Protein AF-A0A162BI68-F1 (afdb_monomer)

Structure (mmCIF, N/CA/C/O backbone):
data_AF-A0A162BI68-F1
#
_entry.id   AF-A0A162BI68-F1
#
loop_
_atom_site.group_PDB
_atom_site.id
_atom_site.type_symbol
_atom_site.label_atom_id
_atom_site.label_alt_id
_atom_site.label_comp_id
_atom_site.label_asym_id
_atom_site.label_entity_id
_atom_site.label_seq_id
_atom_site.pdbx_PDB_ins_code
_atom_site.Cartn_x
_atom_site.Cartn_y
_atom_site.Cartn_z
_atom_site.occupancy
_atom_site.B_iso_or_equiv
_atom_site.auth_seq_id
_atom_site.auth_comp_id
_atom_site.auth_asym_id
_atom_site.auth_atom_id
_atom_site.pdbx_PDB_model_num
ATOM 1 N N . MET A 1 1 ? 13.897 -7.746 6.947 1.00 71.25 1 MET A N 1
ATOM 2 C CA . MET A 1 1 ? 13.156 -7.925 8.209 1.00 71.25 1 MET A CA 1
ATOM 3 C C . MET A 1 1 ? 11.679 -8.164 7.933 1.00 71.25 1 MET A C 1
ATOM 5 O O . MET A 1 1 ? 11.292 -9.317 8.011 1.00 71.25 1 MET A O 1
ATOM 9 N N . LEU A 1 2 ? 10.911 -7.174 7.457 1.00 81.31 2 LEU A N 1
ATOM 10 C CA . LEU A 1 2 ? 9.476 -7.332 7.132 1.00 81.31 2 LEU A CA 1
ATOM 11 C C . LEU A 1 2 ? 9.159 -8.525 6.211 1.00 81.31 2 LEU A C 1
ATOM 13 O O . LEU A 1 2 ? 8.289 -9.327 6.522 1.00 81.31 2 LEU A O 1
ATOM 17 N N . TYR A 1 3 ? 9.938 -8.707 5.138 1.00 85.25 3 TYR A N 1
ATOM 18 C CA . TYR A 1 3 ? 9.836 -9.879 4.255 1.00 85.25 3 TYR A CA 1
ATOM 19 C C . TYR A 1 3 ? 9.891 -11.214 5.015 1.00 85.25 3 TYR A C 1
ATOM 21 O O . TYR A 1 3 ? 9.133 -12.134 4.732 1.00 85.25 3 TYR A O 1
ATOM 29 N N . SER A 1 4 ? 10.805 -11.330 5.979 1.00 84.88 4 SER A N 1
ATOM 30 C CA . SER A 1 4 ? 10.999 -12.555 6.757 1.00 84.88 4 SER A CA 1
ATOM 31 C C . SER A 1 4 ? 9.888 -12.752 7.784 1.00 84.88 4 SER A C 1
ATOM 33 O O . SER A 1 4 ? 9.496 -13.886 8.017 1.00 84.88 4 SER A O 1
ATOM 35 N N . ILE A 1 5 ? 9.383 -11.660 8.367 1.00 85.12 5 ILE A N 1
ATOM 36 C CA . ILE A 1 5 ? 8.273 -11.680 9.327 1.00 85.12 5 ILE A CA 1
ATOM 37 C C . ILE A 1 5 ? 7.001 -12.172 8.636 1.00 85.12 5 ILE A C 1
ATOM 39 O O . ILE A 1 5 ? 6.399 -13.137 9.091 1.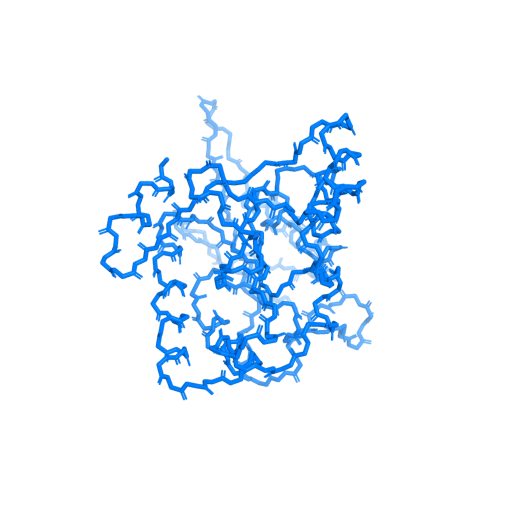00 85.12 5 ILE A O 1
ATOM 43 N N . LEU A 1 6 ? 6.640 -11.580 7.495 1.00 86.44 6 LEU A N 1
ATOM 44 C CA . LEU A 1 6 ? 5.430 -11.955 6.761 1.00 86.44 6 LEU A CA 1
ATOM 45 C C . LEU A 1 6 ? 5.491 -13.387 6.226 1.00 86.44 6 LEU A C 1
ATOM 47 O O . LEU A 1 6 ? 4.536 -14.138 6.371 1.00 86.44 6 LEU A O 1
ATOM 51 N N . ASN A 1 7 ? 6.636 -13.808 5.684 1.00 89.44 7 ASN A N 1
ATOM 52 C CA . ASN A 1 7 ? 6.808 -15.187 5.215 1.00 89.44 7 ASN A CA 1
ATOM 53 C C . ASN A 1 7 ? 6.888 -16.226 6.351 1.00 89.44 7 ASN A C 1
ATOM 55 O O . ASN A 1 7 ? 6.865 -17.424 6.074 1.00 89.44 7 ASN A O 1
ATOM 59 N N . ALA A 1 8 ? 6.998 -15.803 7.615 1.00 88.38 8 ALA A N 1
ATOM 60 C CA . ALA A 1 8 ? 6.894 -16.699 8.766 1.00 88.38 8 ALA A CA 1
ATOM 61 C C . ALA A 1 8 ? 5.436 -16.931 9.206 1.00 88.38 8 ALA A C 1
ATOM 63 O O . ALA A 1 8 ? 5.181 -17.867 9.966 1.00 88.38 8 ALA A O 1
ATOM 64 N N . VAL A 1 9 ? 4.483 -16.117 8.734 1.00 86.12 9 VAL A N 1
ATOM 65 C CA . VAL A 1 9 ? 3.057 -16.267 9.047 1.00 86.12 9 VAL A CA 1
ATOM 66 C C . VAL A 1 9 ? 2.428 -17.307 8.107 1.00 86.12 9 VAL A C 1
ATOM 68 O O . VAL A 1 9 ? 2.461 -17.133 6.886 1.00 86.12 9 VAL A O 1
ATOM 71 N N . PRO A 1 10 ? 1.831 -18.397 8.627 1.00 86.19 10 PRO A N 1
ATOM 72 C CA . PRO A 1 10 ? 1.187 -19.405 7.790 1.00 86.19 10 PRO A CA 1
ATOM 73 C C . PRO A 1 10 ? 0.089 -18.810 6.900 1.00 86.19 10 PRO A C 1
ATOM 75 O O . PRO A 1 10 ? -0.783 -18.088 7.375 1.00 86.19 10 PRO A O 1
ATOM 78 N N . GLY A 1 11 ? 0.116 -19.144 5.609 1.00 84.88 11 GLY A N 1
ATOM 79 C CA . GLY A 1 11 ? -0.867 -18.663 4.631 1.00 84.88 11 GLY A CA 1
ATOM 80 C C . GLY A 1 11 ? -0.555 -17.293 4.022 1.00 84.88 11 GLY A C 1
ATOM 81 O O . GLY A 1 11 ? -1.283 -16.868 3.130 1.00 84.88 11 GLY A O 1
ATOM 82 N N . GLN A 1 12 ? 0.530 -16.631 4.438 1.00 88.31 12 GLN A N 1
ATOM 83 C CA . GLN A 1 12 ? 0.987 -15.376 3.845 1.00 88.31 12 GLN A CA 1
ATOM 84 C C . GLN A 1 12 ? 2.216 -15.599 2.954 1.00 88.31 12 GLN A C 1
ATOM 86 O O . GLN A 1 12 ? 3.064 -16.451 3.221 1.00 88.31 12 GLN A O 1
ATOM 91 N N . LEU A 1 13 ? 2.300 -14.819 1.876 1.00 91.31 13 LEU A N 1
ATOM 92 C CA . LEU A 1 13 ? 3.449 -14.759 0.978 1.00 91.31 13 LEU A CA 1
ATOM 93 C C . LEU A 1 13 ? 3.842 -13.294 0.817 1.00 91.31 13 LEU A C 1
ATOM 95 O O . LEU A 1 13 ? 3.045 -12.483 0.350 1.00 91.31 13 LEU A O 1
ATOM 99 N N . CYS A 1 14 ? 5.085 -12.974 1.147 1.00 93.69 14 CYS A N 1
ATOM 100 C CA . CYS A 1 14 ? 5.685 -11.686 0.849 1.00 93.69 14 CYS A CA 1
ATOM 101 C C . CYS A 1 14 ? 6.759 -11.875 -0.219 1.00 93.69 14 CYS A C 1
ATOM 103 O O . CYS A 1 14 ? 7.655 -12.703 -0.065 1.00 93.69 14 CYS A O 1
ATOM 105 N N . ASP A 1 15 ? 6.661 -11.093 -1.288 1.00 95.12 15 ASP A N 1
ATOM 106 C CA . ASP A 1 15 ? 7.618 -11.049 -2.390 1.00 95.12 15 ASP A CA 1
ATOM 107 C C . ASP A 1 15 ? 8.082 -9.597 -2.593 1.00 95.12 15 ASP A C 1
ATOM 109 O O . ASP A 1 15 ? 7.478 -8.663 -2.054 1.00 95.12 15 ASP A O 1
ATOM 113 N N . ARG A 1 16 ? 9.175 -9.385 -3.327 1.00 95.56 16 ARG A N 1
ATOM 114 C CA . ARG A 1 16 ? 9.760 -8.056 -3.532 1.00 95.56 16 ARG A CA 1
ATOM 115 C C . ARG A 1 16 ? 9.620 -7.617 -4.976 1.00 95.56 16 ARG A C 1
ATOM 117 O O . ARG A 1 16 ? 9.793 -8.397 -5.904 1.00 95.56 16 ARG A O 1
ATOM 124 N N . ALA A 1 17 ? 9.386 -6.329 -5.167 1.00 96.00 17 ALA A N 1
ATOM 125 C CA . ALA A 1 17 ? 9.401 -5.687 -6.470 1.00 96.00 17 ALA A CA 1
ATOM 126 C C . ALA A 1 17 ? 10.162 -4.367 -6.376 1.00 96.00 17 ALA A C 1
ATOM 128 O O . ALA A 1 17 ? 10.205 -3.734 -5.320 1.00 96.00 17 ALA A O 1
ATOM 129 N N . TYR A 1 18 ? 10.771 -3.959 -7.483 1.00 95.69 18 TYR A N 1
ATOM 130 C CA . TYR A 1 18 ? 11.555 -2.734 -7.568 1.00 95.69 18 TYR A CA 1
ATOM 131 C C . TYR A 1 18 ? 11.176 -1.991 -8.835 1.00 95.69 18 TYR A C 1
ATOM 133 O O . TYR A 1 18 ? 10.877 -2.621 -9.850 1.00 95.69 18 TYR A O 1
ATOM 141 N N . LEU A 1 19 ? 11.237 -0.662 -8.785 1.00 95.75 19 LEU A N 1
ATOM 142 C CA . LEU A 1 19 ? 11.163 0.144 -9.990 1.00 95.75 19 LEU A CA 1
ATOM 143 C C . LEU A 1 19 ? 12.384 -0.182 -10.871 1.00 95.75 19 LEU A C 1
ATOM 145 O O . LEU A 1 19 ? 13.517 0.039 -10.427 1.00 95.75 19 LEU A O 1
ATOM 149 N N . PRO A 1 20 ? 12.193 -0.728 -12.085 1.00 95.88 20 PRO A N 1
ATOM 150 C CA . PRO A 1 20 ? 13.304 -0.993 -12.982 1.00 95.88 20 PRO A CA 1
ATOM 151 C C . PRO A 1 20 ? 13.893 0.310 -13.537 1.00 95.88 20 PRO A C 1
ATOM 153 O O . PRO A 1 20 ? 13.237 1.350 -13.578 1.00 95.88 20 PRO A O 1
ATOM 156 N N . ALA A 1 21 ? 15.135 0.245 -14.017 1.00 96.06 21 ALA A N 1
ATOM 157 C CA . ALA A 1 21 ? 15.705 1.327 -14.813 1.00 96.06 21 ALA A CA 1
ATOM 158 C C . ALA A 1 21 ? 14.958 1.485 -16.155 1.00 96.06 21 ALA A C 1
ATOM 160 O O . ALA A 1 21 ? 14.212 0.600 -16.581 1.00 96.06 21 ALA A O 1
ATOM 161 N N . GLN A 1 22 ? 15.153 2.630 -16.818 1.00 95.00 22 GLN A N 1
ATOM 162 C CA . GLN A 1 22 ? 14.394 3.021 -18.016 1.00 95.00 22 GLN A CA 1
ATOM 163 C C . GLN A 1 22 ? 14.479 2.005 -19.163 1.00 95.00 22 GLN A C 1
ATOM 165 O O . GLN A 1 22 ? 13.510 1.822 -19.893 1.00 95.00 22 GLN A O 1
ATOM 170 N N . ASP A 1 23 ? 15.615 1.330 -19.317 1.00 97.06 23 ASP A N 1
ATOM 171 C CA . ASP A 1 23 ? 15.830 0.309 -20.341 1.00 97.06 23 ASP A CA 1
ATOM 172 C C . ASP A 1 23 ? 14.904 -0.899 -20.151 1.00 97.06 23 ASP A C 1
ATOM 174 O O . ASP A 1 23 ? 14.250 -1.349 -21.096 1.00 97.06 23 ASP A O 1
ATOM 178 N N . LEU A 1 24 ? 14.797 -1.397 -18.919 1.00 95.81 24 LEU A N 1
ATOM 179 C CA . LEU A 1 24 ? 13.905 -2.499 -18.586 1.00 95.81 24 LEU A CA 1
ATOM 180 C C . LEU A 1 24 ? 12.443 -2.038 -18.538 1.00 95.81 24 LEU A C 1
ATOM 182 O O . LEU A 1 24 ? 11.585 -2.751 -19.049 1.00 95.81 24 LEU A O 1
ATOM 186 N N . ALA A 1 25 ? 12.150 -0.842 -18.021 1.00 96.88 25 ALA A N 1
ATOM 187 C CA . ALA A 1 25 ? 10.801 -0.268 -18.060 1.00 96.88 25 ALA A CA 1
ATOM 188 C C . ALA A 1 25 ? 10.265 -0.170 -19.501 1.00 96.88 25 ALA A C 1
ATOM 190 O O . ALA A 1 25 ? 9.135 -0.574 -19.776 1.00 96.88 25 ALA A O 1
ATOM 191 N N . GLN A 1 26 ? 11.091 0.298 -20.444 1.00 97.12 26 GLN A N 1
ATOM 192 C CA . GLN A 1 26 ? 10.720 0.359 -21.857 1.00 97.12 26 GLN A CA 1
ATOM 193 C C . GLN A 1 26 ? 10.505 -1.039 -22.442 1.00 97.12 26 GLN A C 1
ATOM 195 O O . GLN A 1 26 ? 9.506 -1.283 -23.113 1.00 97.12 26 GLN A O 1
ATOM 200 N N . ARG A 1 27 ? 11.397 -1.988 -22.131 1.00 97.19 27 ARG A N 1
ATOM 201 C CA . ARG A 1 27 ? 11.271 -3.375 -22.596 1.00 97.19 27 ARG A CA 1
ATOM 202 C C . ARG A 1 27 ? 9.973 -4.034 -22.123 1.00 97.19 27 ARG A C 1
ATOM 204 O O . ARG A 1 27 ? 9.354 -4.764 -22.892 1.00 97.19 27 ARG A O 1
ATOM 211 N N . LEU A 1 28 ? 9.569 -3.793 -20.876 1.00 96.88 28 LEU A N 1
ATOM 212 C CA . LEU A 1 28 ? 8.312 -4.299 -20.320 1.00 96.88 28 LEU A CA 1
ATOM 213 C C . LEU A 1 28 ? 7.109 -3.766 -21.104 1.00 96.88 28 LEU A C 1
ATOM 215 O O . LEU A 1 28 ? 6.250 -4.548 -21.511 1.00 96.88 28 LEU A O 1
ATOM 219 N N . ARG A 1 29 ? 7.101 -2.462 -21.409 1.00 96.44 29 ARG A N 1
ATOM 220 C CA . ARG A 1 29 ? 6.055 -1.824 -22.223 1.00 96.44 29 ARG A CA 1
ATOM 221 C C . ARG A 1 29 ? 6.001 -2.383 -23.644 1.00 96.44 29 ARG A C 1
ATOM 223 O O . ARG A 1 29 ? 4.925 -2.752 -24.111 1.00 96.44 29 ARG A O 1
ATOM 230 N N . ASP A 1 30 ? 7.149 -2.513 -24.308 1.00 97.56 30 ASP A N 1
ATOM 231 C CA . ASP A 1 30 ? 7.239 -3.045 -25.677 1.00 97.56 30 ASP A CA 1
ATOM 232 C C . ASP A 1 30 ? 6.695 -4.479 -25.771 1.00 97.56 30 ASP A C 1
ATOM 234 O O . ASP A 1 30 ? 6.055 -4.856 -26.754 1.00 97.56 30 ASP A O 1
ATOM 238 N N . LEU A 1 31 ? 6.934 -5.279 -24.728 1.00 96.81 31 LEU A N 1
ATOM 239 C CA . LEU A 1 31 ? 6.475 -6.662 -24.626 1.00 96.81 31 LEU A CA 1
ATOM 240 C C . LEU A 1 31 ? 5.055 -6.799 -24.060 1.00 96.81 31 LEU A C 1
ATOM 242 O O . LEU A 1 31 ? 4.547 -7.919 -24.017 1.00 96.81 31 LEU A O 1
ATOM 246 N N . ARG A 1 32 ? 4.417 -5.696 -23.636 1.00 95.44 32 ARG A N 1
ATOM 247 C CA . ARG A 1 32 ? 3.147 -5.695 -22.882 1.00 95.44 32 ARG A CA 1
ATOM 248 C C . ARG A 1 32 ? 3.189 -6.664 -21.702 1.00 95.44 32 ARG A C 1
ATOM 250 O O . ARG A 1 32 ? 2.281 -7.466 -21.493 1.00 95.44 32 ARG A O 1
ATOM 257 N N . GLN A 1 33 ? 4.306 -6.636 -20.987 1.00 96.25 33 GLN A N 1
ATOM 258 C CA . GLN A 1 33 ? 4.529 -7.458 -19.815 1.00 96.25 33 GLN A CA 1
ATOM 259 C C . GLN A 1 33 ? 4.413 -6.575 -18.571 1.00 96.25 33 GLN A C 1
ATOM 261 O O . GLN A 1 33 ? 5.265 -5.703 -18.388 1.00 96.25 33 GLN A O 1
ATOM 266 N N . PRO A 1 34 ? 3.419 -6.816 -17.697 1.00 96.69 34 PRO A N 1
ATOM 267 C CA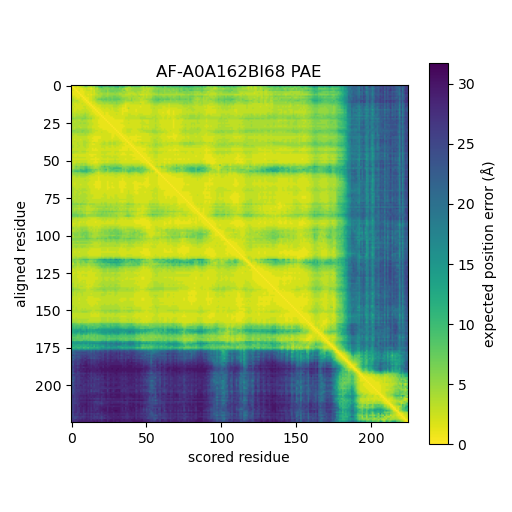 . PRO A 1 34 ? 3.304 -6.085 -16.447 1.00 96.69 34 PRO A CA 1
ATOM 268 C C . PRO A 1 34 ? 4.531 -6.284 -15.559 1.00 96.69 34 PRO A C 1
ATOM 270 O O . PRO A 1 34 ? 5.184 -7.337 -15.591 1.00 96.69 34 PRO A O 1
ATOM 273 N N . LEU A 1 35 ? 4.810 -5.289 -14.719 1.00 97.69 35 LEU A N 1
ATOM 274 C CA . LEU A 1 35 ? 5.809 -5.405 -13.664 1.00 97.69 35 LEU A CA 1
ATOM 275 C C . LEU A 1 35 ? 5.515 -6.637 -12.794 1.00 97.69 35 LEU A C 1
ATOM 277 O O . LEU A 1 35 ? 4.360 -6.974 -12.514 1.00 97.69 35 LEU A O 1
ATOM 281 N N . PHE A 1 36 ? 6.574 -7.323 -12.373 1.00 97.25 36 PHE A N 1
ATOM 282 C CA . PHE A 1 36 ? 6.490 -8.590 -11.656 1.00 97.25 36 PHE A CA 1
ATOM 283 C C . PHE A 1 36 ? 7.417 -8.618 -10.442 1.00 97.25 36 PHE A C 1
ATOM 285 O O . PHE A 1 36 ? 8.393 -7.868 -10.360 1.00 97.25 36 PHE A O 1
ATOM 292 N N . ALA A 1 37 ? 7.110 -9.508 -9.504 1.00 97.19 37 ALA A N 1
ATOM 293 C CA . ALA A 1 37 ? 7.914 -9.725 -8.313 1.00 97.19 37 ALA A CA 1
ATOM 294 C C . ALA A 1 37 ? 9.179 -10.547 -8.617 1.00 97.19 37 ALA A C 1
ATOM 296 O O . ALA A 1 37 ? 9.189 -11.397 -9.509 1.00 97.19 37 ALA A O 1
ATOM 297 N N . VAL A 1 38 ? 10.267 -10.280 -7.899 1.00 95.19 38 VAL A N 1
ATOM 298 C CA . VAL A 1 38 ? 11.608 -10.782 -8.219 1.00 95.19 38 VAL A CA 1
ATOM 299 C C . VAL A 1 38 ? 11.716 -12.289 -7.986 1.00 95.19 38 VAL A C 1
ATOM 301 O O . VAL A 1 38 ? 12.268 -12.990 -8.839 1.00 95.19 38 VAL A O 1
ATOM 304 N N . GLU A 1 39 ? 11.183 -12.799 -6.876 1.00 93.62 39 GLU A N 1
ATOM 305 C CA . GLU A 1 39 ? 11.328 -14.203 -6.500 1.00 93.62 39 GLU A CA 1
ATOM 306 C C . GLU A 1 39 ? 10.363 -15.103 -7.273 1.00 93.62 39 GLU A C 1
ATOM 308 O O . GLU A 1 39 ? 10.780 -16.096 -7.873 1.00 93.62 39 GLU A O 1
ATOM 313 N N . SER A 1 40 ? 9.074 -14.761 -7.290 1.00 93.75 40 SER A N 1
ATOM 314 C CA . SER A 1 40 ? 8.050 -15.601 -7.919 1.00 93.75 40 SER A CA 1
ATOM 315 C C . SER A 1 40 ? 7.850 -15.334 -9.411 1.00 93.75 40 SER A C 1
ATOM 317 O O . SER A 1 40 ? 7.233 -16.154 -10.093 1.00 93.75 40 SER A O 1
ATOM 319 N N . ARG A 1 41 ? 8.330 -14.192 -9.927 1.00 94.31 41 ARG A N 1
ATOM 320 C CA . ARG A 1 41 ? 8.005 -13.672 -11.272 1.00 94.31 41 ARG A CA 1
ATOM 321 C C . ARG A 1 41 ? 6.505 -13.527 -11.531 1.00 94.31 41 ARG A C 1
ATOM 323 O O . ARG A 1 41 ? 6.078 -13.485 -12.685 1.00 94.31 41 ARG A O 1
ATOM 330 N N . ARG A 1 42 ? 5.697 -13.443 -10.472 1.00 95.50 42 ARG A N 1
ATOM 331 C CA . ARG A 1 42 ? 4.259 -13.188 -10.587 1.00 95.50 42 ARG A CA 1
ATOM 332 C C . ARG A 1 42 ? 4.028 -11.714 -10.926 1.00 95.50 42 ARG A C 1
ATOM 334 O O . ARG A 1 42 ? 4.713 -10.867 -10.347 1.00 95.50 42 ARG A O 1
ATOM 341 N N . PRO A 1 43 ? 3.084 -11.393 -11.827 1.00 96.06 43 PRO A N 1
ATOM 342 C CA . PRO A 1 43 ? 2.708 -10.007 -12.083 1.00 96.06 43 PRO A CA 1
ATOM 343 C C . PRO A 1 43 ? 2.175 -9.371 -10.796 1.00 96.06 43 PRO A C 1
ATOM 345 O O . PRO A 1 43 ? 1.531 -10.052 -9.994 1.00 96.06 43 PRO A O 1
ATOM 348 N N . LEU A 1 44 ? 2.424 -8.075 -10.595 1.00 96.75 44 LEU A N 1
ATOM 349 C CA . LEU A 1 44 ? 2.041 -7.400 -9.348 1.00 96.75 44 LEU A CA 1
ATOM 350 C C . LEU A 1 44 ? 0.522 -7.377 -9.110 1.00 96.75 44 LEU A C 1
ATOM 352 O O . LEU A 1 44 ? 0.090 -7.393 -7.963 1.00 96.75 44 LEU A O 1
ATOM 356 N N . GLN A 1 45 ? -0.283 -7.443 -10.172 1.00 94.69 45 GLN A N 1
ATOM 357 C CA . GLN A 1 45 ? -1.745 -7.567 -10.090 1.00 94.69 45 GLN A CA 1
ATOM 358 C C . GLN A 1 45 ? -2.213 -8.875 -9.424 1.00 94.69 45 GLN A C 1
ATOM 360 O O . GLN A 1 45 ? -3.339 -8.953 -8.960 1.00 94.69 45 GLN A O 1
ATOM 365 N N . ALA A 1 46 ? -1.370 -9.914 -9.372 1.00 94.00 46 ALA A N 1
ATOM 366 C CA . ALA A 1 46 ? -1.735 -11.208 -8.790 1.00 94.00 46 ALA A CA 1
ATOM 367 C C . ALA A 1 46 ? -1.539 -11.280 -7.262 1.00 94.00 46 ALA A C 1
ATOM 369 O O . ALA A 1 46 ? -1.698 -12.354 -6.669 1.00 94.00 46 ALA A O 1
ATOM 370 N N . PHE A 1 47 ? -1.114 -10.183 -6.638 1.00 95.50 47 PHE A N 1
ATOM 371 C CA . PHE A 1 47 ? -1.000 -10.059 -5.190 1.00 95.50 47 PHE A CA 1
ATOM 372 C C . PHE A 1 47 ? -2.264 -9.414 -4.627 1.00 95.50 47 PHE A C 1
ATOM 374 O O . PHE A 1 47 ? -2.930 -8.653 -5.313 1.00 95.50 47 PHE A O 1
ATOM 381 N N . ASP A 1 48 ? -2.573 -9.696 -3.363 1.00 95.38 48 ASP A N 1
ATOM 382 C CA . ASP A 1 48 ? -3.719 -9.077 -2.683 1.00 95.38 48 ASP A CA 1
ATOM 383 C C . ASP A 1 48 ? -3.416 -7.635 -2.256 1.00 95.38 48 ASP A C 1
ATOM 385 O O . ASP A 1 48 ? -4.302 -6.783 -2.188 1.00 95.38 48 ASP A O 1
ATOM 389 N N . ILE A 1 49 ? -2.145 -7.367 -1.947 1.00 95.94 49 ILE A N 1
ATOM 390 C CA . ILE A 1 49 ? -1.672 -6.105 -1.387 1.00 95.94 49 ILE A CA 1
ATOM 391 C C . ILE A 1 49 ? -0.299 -5.775 -1.977 1.00 95.94 49 ILE A C 1
ATOM 393 O O . ILE A 1 49 ? 0.577 -6.641 -2.038 1.00 95.94 49 ILE A O 1
ATOM 397 N N . LEU A 1 50 ? -0.086 -4.509 -2.338 1.00 97.06 50 LEU A N 1
ATOM 398 C CA . LEU A 1 50 ? 1.220 -3.938 -2.651 1.00 97.06 50 LEU A CA 1
ATOM 399 C C . LEU A 1 50 ? 1.574 -2.854 -1.628 1.00 97.06 50 LEU A C 1
ATOM 401 O O . LEU A 1 50 ? 0.845 -1.877 -1.456 1.00 97.06 50 LEU A O 1
ATOM 405 N N . GLY A 1 51 ? 2.711 -3.041 -0.959 1.00 95.38 51 GLY A N 1
ATOM 406 C CA . GLY A 1 51 ? 3.240 -2.118 0.040 1.00 95.38 51 GLY A CA 1
ATOM 407 C C . GLY A 1 51 ? 4.452 -1.351 -0.463 1.00 95.38 51 GLY A C 1
ATOM 408 O O . GLY A 1 51 ? 5.402 -1.949 -0.970 1.00 95.38 51 GLY A O 1
ATOM 409 N N . PHE A 1 52 ? 4.448 -0.035 -0.270 1.00 94.75 52 PHE A N 1
ATOM 410 C CA . PHE A 1 52 ? 5.541 0.848 -0.664 1.00 94.75 52 PHE A CA 1
ATOM 411 C C . PHE A 1 52 ? 6.250 1.449 0.552 1.00 94.75 52 PHE A C 1
ATOM 413 O O . PHE A 1 52 ? 5.627 2.028 1.441 1.00 94.75 52 PHE A O 1
ATOM 420 N N . SER A 1 53 ? 7.581 1.370 0.560 1.00 91.00 53 SER A N 1
ATOM 421 C CA . SER A 1 53 ? 8.416 2.119 1.505 1.00 91.00 53 SER A CA 1
ATOM 422 C C . SER A 1 53 ? 8.603 3.547 0.998 1.00 91.00 53 SER A C 1
ATOM 424 O O . SER A 1 53 ? 9.446 3.808 0.138 1.00 91.00 53 SER A O 1
ATOM 426 N N . PHE A 1 54 ? 7.815 4.481 1.520 1.00 89.25 54 PHE A N 1
ATOM 427 C CA . PHE A 1 54 ? 7.777 5.866 1.074 1.00 89.25 54 PHE A CA 1
ATOM 428 C C . PHE A 1 54 ? 8.604 6.770 1.998 1.00 89.25 54 PHE A C 1
ATOM 430 O O . PHE A 1 54 ? 8.131 7.308 3.002 1.00 89.25 54 PHE A O 1
ATOM 437 N N . CYS A 1 55 ? 9.891 6.893 1.663 1.00 84.38 55 CYS A N 1
ATOM 438 C CA . CYS A 1 55 ? 10.879 7.562 2.514 1.00 84.38 55 CYS A CA 1
ATOM 439 C C . CYS A 1 55 ? 11.078 9.057 2.229 1.00 84.38 55 CYS A C 1
ATOM 441 O O . CYS A 1 55 ? 11.572 9.766 3.102 1.00 84.38 55 CYS A O 1
ATOM 443 N N . TYR A 1 56 ? 10.753 9.516 1.018 1.00 84.56 56 TYR A N 1
ATOM 444 C CA . TYR A 1 56 ? 10.952 10.901 0.582 1.00 84.56 56 TYR A CA 1
ATOM 445 C C . TYR A 1 56 ? 9.856 11.304 -0.400 1.00 84.56 56 TYR A C 1
ATOM 447 O O . TYR A 1 56 ? 9.470 10.486 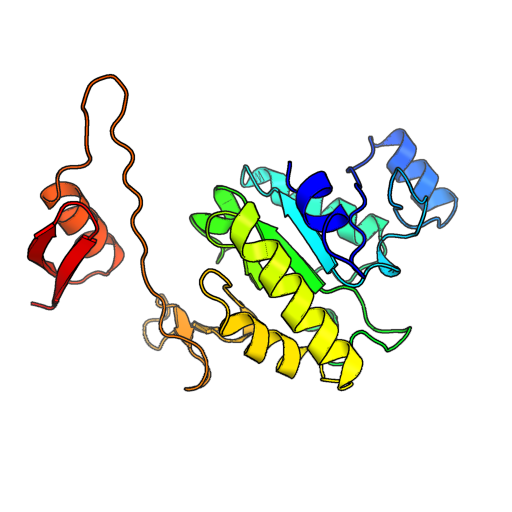-1.227 1.00 84.56 56 TYR A O 1
ATOM 455 N N . GLU A 1 57 ? 9.440 12.570 -0.385 1.00 83.25 57 GLU A N 1
ATOM 456 C CA . GLU A 1 57 ? 8.350 13.123 -1.211 1.00 83.25 57 GLU A CA 1
ATOM 457 C C . GLU A 1 57 ? 8.508 12.852 -2.715 1.00 83.25 57 GLU A C 1
ATOM 459 O O . GLU A 1 57 ? 7.564 12.429 -3.381 1.00 83.25 57 GLU A O 1
ATOM 464 N N . LEU A 1 58 ? 9.727 13.006 -3.245 1.00 83.81 58 LEU A N 1
ATOM 465 C CA . LEU A 1 58 ? 10.042 12.712 -4.650 1.00 83.81 58 LEU A CA 1
ATOM 466 C C . LEU A 1 58 ? 9.884 11.226 -5.006 1.00 83.81 58 LEU A C 1
ATOM 468 O O . LEU A 1 58 ? 9.840 10.879 -6.179 1.00 83.81 58 LEU A O 1
ATOM 472 N N . GLY A 1 59 ? 9.784 10.343 -4.012 1.00 86.81 59 GLY A N 1
ATOM 473 C CA . GLY A 1 59 ? 9.537 8.920 -4.207 1.00 86.81 59 GLY A CA 1
ATOM 474 C C . GLY A 1 59 ? 8.137 8.606 -4.731 1.00 86.81 59 GLY A C 1
ATOM 475 O O . GLY A 1 59 ? 7.933 7.501 -5.224 1.00 86.81 59 GLY A O 1
ATOM 476 N N . VAL A 1 60 ? 7.184 9.546 -4.680 1.00 90.31 60 VAL A N 1
ATOM 477 C CA . VAL A 1 60 ? 5.820 9.286 -5.162 1.00 90.31 60 VAL A CA 1
ATOM 478 C C . VAL A 1 60 ? 5.799 8.994 -6.660 1.00 90.31 60 VAL A C 1
ATOM 480 O O . VAL A 1 60 ? 5.092 8.093 -7.093 1.00 90.31 60 VAL A O 1
ATOM 483 N N . THR A 1 61 ? 6.623 9.674 -7.460 1.00 94.00 61 THR A N 1
ATOM 484 C CA . THR A 1 61 ? 6.674 9.441 -8.911 1.00 94.00 61 THR A CA 1
ATOM 485 C C . THR A 1 61 ? 7.155 8.031 -9.236 1.00 94.00 61 THR A C 1
ATOM 487 O O . THR A 1 61 ? 6.658 7.427 -10.180 1.00 94.00 61 THR A O 1
ATOM 490 N N . ASN A 1 62 ? 8.048 7.471 -8.416 1.00 94.94 62 ASN A N 1
ATOM 491 C CA . ASN A 1 62 ? 8.484 6.083 -8.549 1.00 94.94 62 ASN A CA 1
ATOM 492 C C . ASN A 1 62 ? 7.342 5.105 -8.257 1.00 94.94 62 ASN A C 1
ATOM 494 O O . ASN A 1 62 ? 7.211 4.101 -8.948 1.00 94.94 62 ASN A O 1
ATOM 498 N N . ILE A 1 63 ? 6.515 5.399 -7.250 1.00 95.62 63 ILE A N 1
ATOM 499 C CA . ILE A 1 63 ? 5.331 4.595 -6.925 1.00 95.62 63 ILE A CA 1
ATOM 500 C C . ILE A 1 63 ? 4.345 4.643 -8.096 1.00 95.62 63 ILE A C 1
ATOM 502 O O . ILE A 1 63 ? 3.902 3.596 -8.554 1.00 95.62 63 ILE A O 1
ATOM 506 N N . LEU A 1 64 ? 4.058 5.835 -8.630 1.00 96.25 64 LEU A N 1
ATOM 507 C CA . LEU A 1 64 ? 3.152 6.001 -9.769 1.00 96.25 64 LEU A CA 1
ATOM 508 C C . LEU A 1 64 ? 3.661 5.289 -11.030 1.00 96.25 64 LEU A C 1
ATOM 510 O O . LEU A 1 64 ? 2.881 4.615 -11.692 1.00 96.25 64 LEU A O 1
ATOM 514 N N . GLU A 1 65 ? 4.960 5.366 -11.324 1.00 96.62 65 GLU A N 1
ATOM 515 C CA . GLU A 1 65 ? 5.578 4.625 -12.433 1.00 96.62 65 GLU A CA 1
ATOM 516 C C . GLU A 1 65 ? 5.476 3.105 -12.223 1.00 96.62 65 GLU A C 1
ATOM 518 O O . GLU A 1 65 ? 5.215 2.365 -13.167 1.00 96.62 65 GLU A O 1
ATOM 523 N N . MET A 1 66 ? 5.635 2.614 -10.988 1.00 97.50 66 MET A N 1
ATOM 524 C CA . MET A 1 66 ? 5.444 1.190 -10.690 1.00 97.50 66 MET A CA 1
ATOM 525 C C . MET A 1 66 ? 3.987 0.748 -10.862 1.00 97.50 66 MET A C 1
ATOM 527 O O . MET A 1 66 ? 3.764 -0.361 -11.342 1.00 97.50 66 MET A O 1
ATOM 531 N N . LEU A 1 67 ? 3.012 1.583 -10.487 1.00 97.62 67 LEU A N 1
ATOM 532 C CA . LEU A 1 67 ? 1.589 1.299 -10.703 1.00 97.62 67 LEU A CA 1
ATOM 533 C C . LEU A 1 67 ? 1.245 1.284 -12.198 1.00 97.62 67 LEU A C 1
ATOM 535 O O . LEU A 1 67 ? 0.576 0.356 -12.643 1.00 97.62 67 LEU A O 1
ATOM 539 N N . ASP A 1 68 ? 1.765 2.241 -12.973 1.00 97.25 68 ASP A N 1
ATOM 540 C CA . ASP A 1 68 ? 1.612 2.288 -14.434 1.00 97.25 68 ASP A CA 1
ATOM 541 C C . ASP A 1 68 ? 2.200 1.037 -15.104 1.00 97.25 68 ASP A C 1
ATOM 543 O O . ASP A 1 68 ? 1.507 0.335 -15.839 1.00 97.25 68 ASP A O 1
ATOM 547 N N . LEU A 1 69 ? 3.447 0.681 -14.775 1.00 97.56 69 LEU A N 1
ATOM 548 C CA . LEU A 1 69 ? 4.101 -0.530 -15.286 1.00 97.56 69 LEU A CA 1
ATOM 549 C C . LEU A 1 69 ? 3.395 -1.822 -14.857 1.00 97.56 69 LEU A C 1
ATOM 551 O O . LEU A 1 69 ? 3.525 -2.847 -15.525 1.00 97.56 69 LEU A O 1
ATOM 555 N N . ALA A 1 70 ? 2.697 -1.807 -13.725 1.00 97.06 70 ALA A N 1
ATOM 556 C CA . ALA A 1 70 ? 1.898 -2.926 -13.247 1.00 97.06 70 ALA A CA 1
ATOM 557 C C . ALA A 1 70 ? 0.471 -2.932 -13.814 1.00 97.06 70 ALA A C 1
ATOM 559 O O . ALA A 1 70 ? -0.258 -3.870 -13.512 1.00 97.06 70 ALA A O 1
ATOM 560 N N . GLU A 1 71 ? 0.079 -1.934 -14.613 1.00 96.00 71 GLU A N 1
ATOM 561 C CA . GLU A 1 71 ? -1.281 -1.724 -15.132 1.00 96.00 71 GLU A CA 1
ATOM 562 C C . GLU A 1 71 ? -2.345 -1.620 -14.019 1.00 96.00 71 GLU A C 1
ATOM 564 O O . GLU A 1 71 ? -3.466 -2.109 -14.144 1.00 96.00 71 GLU A O 1
ATOM 569 N N . ILE A 1 72 ? -1.989 -0.985 -12.899 1.00 97.31 72 ILE A N 1
ATOM 570 C CA . ILE A 1 72 ? -2.883 -0.750 -11.759 1.00 97.31 72 ILE A CA 1
ATOM 571 C C . ILE A 1 72 ? -3.384 0.701 -11.805 1.00 97.31 72 ILE A C 1
ATOM 573 O O . ILE A 1 72 ? -2.570 1.611 -11.987 1.00 97.31 72 ILE A O 1
ATOM 577 N N . PRO A 1 73 ? -4.690 0.964 -11.583 1.00 97.62 73 PRO A N 1
ATOM 578 C CA . PRO A 1 73 ? -5.205 2.328 -11.526 1.00 97.62 73 PRO A CA 1
ATOM 579 C C . PRO A 1 73 ? -4.454 3.201 -10.510 1.00 97.62 73 PRO A C 1
ATOM 581 O O . PRO A 1 73 ? -4.273 2.828 -9.341 1.00 97.62 73 PRO A O 1
ATOM 584 N N . LEU A 1 74 ? -4.023 4.381 -10.968 1.00 97.62 74 LEU A N 1
ATOM 585 C CA . LEU A 1 74 ? -3.213 5.305 -10.172 1.00 97.62 74 LEU A CA 1
ATOM 586 C C . LEU A 1 74 ? -3.994 5.850 -8.975 1.00 97.62 74 LEU A C 1
ATOM 588 O O . LEU A 1 74 ? -3.470 5.872 -7.863 1.00 97.62 74 LEU A O 1
ATOM 592 N N . LEU A 1 75 ? -5.241 6.268 -9.196 1.00 97.88 75 LEU A N 1
ATOM 593 C CA . LEU A 1 75 ? -6.107 6.787 -8.144 1.00 97.88 75 LEU A CA 1
ATOM 594 C C . LEU A 1 75 ? -6.818 5.642 -7.429 1.00 97.88 75 LEU A C 1
ATOM 596 O O . LEU A 1 75 ? -7.331 4.719 -8.062 1.00 97.88 75 LEU A O 1
ATOM 600 N N . ALA A 1 76 ? -6.900 5.733 -6.103 1.00 97.19 76 ALA A N 1
ATOM 601 C CA . ALA A 1 76 ? -7.638 4.775 -5.287 1.00 97.19 76 ALA A CA 1
ATOM 602 C C . ALA A 1 76 ? -9.133 4.737 -5.655 1.00 97.19 76 ALA A C 1
ATOM 604 O O . ALA A 1 76 ? -9.737 3.668 -5.653 1.00 97.19 76 ALA A O 1
ATOM 605 N N . SER A 1 77 ? -9.708 5.874 -6.068 1.00 96.50 77 SER A N 1
ATOM 606 C CA . SER A 1 77 ? -11.100 5.971 -6.536 1.00 96.50 77 SER A CA 1
ATOM 607 C C . SER A 1 77 ? -11.404 5.111 -7.765 1.00 96.50 77 SER A C 1
ATOM 609 O O . SER A 1 77 ? -12.549 4.715 -7.966 1.00 96.50 77 SER A O 1
ATOM 611 N N . ASP A 1 78 ? -10.389 4.804 -8.573 1.00 97.38 78 ASP A N 1
ATOM 612 C CA . ASP A 1 78 ? -10.549 4.111 -9.854 1.00 97.38 78 ASP A CA 1
ATOM 613 C C . ASP A 1 78 ? -10.399 2.585 -9.710 1.00 97.38 78 ASP A C 1
ATOM 615 O O . ASP A 1 78 ? -10.475 1.850 -10.694 1.00 97.38 78 ASP A O 1
ATOM 619 N N . ARG A 1 79 ? -10.189 2.086 -8.482 1.00 96.19 79 ARG A N 1
ATOM 620 C CA . ARG A 1 79 ? -9.960 0.661 -8.179 1.00 96.19 79 ARG A CA 1
ATOM 621 C C . ARG A 1 79 ? -11.242 -0.144 -7.938 1.00 96.19 79 ARG A C 1
ATOM 623 O O . ARG A 1 79 ? -11.175 -1.365 -7.812 1.00 96.19 79 ARG A O 1
ATOM 630 N N . GLY A 1 80 ? -12.399 0.520 -7.921 1.00 95.25 80 GLY A N 1
ATOM 631 C CA . GLY A 1 80 ? -13.708 -0.107 -7.731 1.00 95.25 80 GLY A CA 1
ATOM 632 C C . GLY A 1 80 ? -13.926 -0.679 -6.326 1.00 95.25 80 GLY A C 1
ATOM 633 O O . GLY A 1 80 ? -13.115 -0.489 -5.425 1.00 95.25 80 GLY A O 1
ATOM 634 N N . ASP A 1 81 ? -15.048 -1.382 -6.150 1.00 96.88 81 ASP A N 1
ATOM 635 C CA . ASP A 1 81 ? -15.489 -1.913 -4.847 1.00 96.88 81 ASP A CA 1
ATOM 636 C C . ASP A 1 81 ? -15.606 -3.449 -4.807 1.00 96.88 81 ASP A C 1
ATOM 638 O O . ASP A 1 81 ? -16.177 -4.042 -3.891 1.00 96.88 81 ASP A O 1
ATOM 642 N N . GLN A 1 82 ? -15.072 -4.117 -5.830 1.00 96.25 82 GLN A N 1
ATOM 643 C CA . GLN A 1 82 ? -15.118 -5.573 -5.933 1.00 96.25 82 GLN A CA 1
ATOM 644 C C . GLN A 1 82 ? -14.323 -6.234 -4.793 1.00 96.25 82 GLN A C 1
ATOM 646 O O . GLN A 1 82 ? -13.313 -5.681 -4.343 1.00 96.25 82 GLN A O 1
ATOM 651 N N . PRO A 1 83 ? -14.756 -7.414 -4.320 1.00 95.75 83 PRO A N 1
ATOM 652 C CA . PRO A 1 83 ? -14.022 -8.157 -3.306 1.00 95.75 83 PRO A CA 1
ATOM 653 C C . PRO A 1 83 ? -12.655 -8.603 -3.844 1.00 95.75 83 PRO A C 1
ATOM 655 O O . PRO A 1 83 ? -12.519 -8.927 -5.020 1.00 95.75 83 PRO A O 1
ATOM 658 N N . LEU A 1 84 ? -11.638 -8.690 -2.979 1.00 93.81 84 LEU A N 1
ATOM 659 C CA . LEU A 1 84 ? -10.265 -9.061 -3.380 1.00 93.81 84 LEU A CA 1
ATOM 660 C C . LEU A 1 84 ? -10.118 -10.491 -3.931 1.00 93.81 84 LEU A C 1
ATOM 662 O O . LEU A 1 84 ? -9.051 -10.868 -4.403 1.00 93.81 84 LEU A O 1
ATOM 666 N N . ASN A 1 85 ? -11.150 -11.327 -3.815 1.00 91.94 85 ASN A N 1
ATOM 667 C CA . ASN A 1 85 ? -11.171 -12.655 -4.425 1.00 91.94 85 ASN A CA 1
ATOM 668 C C . ASN A 1 85 ? -11.696 -12.640 -5.876 1.00 91.94 85 ASN A C 1
ATOM 670 O O . ASN A 1 85 ? -11.627 -13.677 -6.538 1.00 91.94 85 ASN A O 1
ATOM 674 N N . ASP A 1 86 ? -12.189 -11.499 -6.370 1.00 93.81 86 ASP A N 1
ATOM 675 C CA . ASP A 1 86 ? -12.521 -11.302 -7.778 1.00 93.81 86 ASP A CA 1
ATOM 676 C C . ASP A 1 86 ? -11.234 -11.189 -8.608 1.00 93.81 86 ASP A C 1
ATOM 678 O O . ASP A 1 86 ? -10.285 -10.501 -8.239 1.00 93.81 86 ASP A O 1
ATOM 682 N N . LEU A 1 87 ? -11.206 -11.858 -9.760 1.00 88.50 87 LEU A N 1
ATOM 683 C CA . LEU A 1 87 ? -10.072 -11.833 -10.684 1.00 88.50 87 LEU A CA 1
ATOM 684 C C . LEU A 1 87 ? -9.871 -10.463 -11.341 1.00 88.50 87 LEU A C 1
ATOM 686 O O . LEU A 1 87 ? -8.782 -10.193 -11.843 1.00 88.50 87 LEU A O 1
ATOM 690 N N . ALA A 1 88 ? -10.914 -9.631 -11.382 1.00 90.56 88 ALA A N 1
ATOM 691 C CA . ALA A 1 88 ? -10.854 -8.279 -11.921 1.00 90.56 88 ALA A CA 1
ATOM 692 C C . ALA A 1 88 ? -10.526 -7.214 -10.857 1.00 90.56 88 ALA A C 1
ATOM 694 O O . ALA A 1 88 ? -10.305 -6.056 -11.218 1.00 90.56 88 ALA A O 1
ATOM 695 N N . ALA A 1 89 ? -10.481 -7.576 -9.568 1.00 94.50 89 ALA A N 1
ATOM 696 C CA . ALA A 1 89 ? -10.172 -6.633 -8.500 1.00 94.50 89 ALA A CA 1
ATOM 697 C C . ALA A 1 89 ? -8.660 -6.330 -8.449 1.00 94.50 89 ALA A C 1
ATOM 699 O O . ALA A 1 89 ? -7.850 -7.252 -8.327 1.00 94.50 89 ALA A O 1
ATOM 700 N N . PRO A 1 90 ? -8.242 -5.052 -8.500 1.00 96.19 90 PRO A N 1
ATOM 701 C CA . PRO A 1 90 ? -6.842 -4.689 -8.312 1.00 96.19 90 PRO A CA 1
ATOM 702 C C . PRO A 1 90 ? -6.417 -4.836 -6.837 1.00 96.19 90 PRO A C 1
ATOM 704 O O . PRO A 1 90 ? -7.254 -4.685 -5.935 1.00 96.19 90 PRO A O 1
ATOM 707 N N . PRO A 1 91 ? -5.111 -5.033 -6.561 1.00 96.94 91 PRO A N 1
ATOM 708 C CA . PRO A 1 91 ? -4.592 -5.117 -5.195 1.00 96.94 91 PRO A CA 1
ATOM 709 C C . PRO A 1 91 ? -4.928 -3.881 -4.352 1.00 96.94 91 PRO A C 1
ATOM 711 O O . PRO A 1 91 ? -5.137 -2.777 -4.871 1.00 96.94 91 PRO A O 1
ATOM 714 N N . LEU A 1 92 ? -4.919 -4.045 -3.028 1.00 97.94 92 LEU A N 1
ATOM 715 C CA . LEU A 1 92 ? -4.827 -2.909 -2.110 1.00 97.94 92 LEU A CA 1
ATOM 716 C C . LEU A 1 92 ? -3.439 -2.278 -2.201 1.00 97.94 92 LEU A C 1
ATOM 718 O O . LEU A 1 92 ? -2.427 -2.975 -2.150 1.00 97.94 92 LEU A O 1
ATOM 722 N N . ILE A 1 93 ? -3.383 -0.956 -2.294 1.00 98.00 93 ILE A N 1
ATOM 723 C CA . ILE A 1 93 ? -2.142 -0.194 -2.360 1.00 98.00 93 ILE A CA 1
ATOM 724 C C . ILE A 1 93 ? -1.953 0.555 -1.050 1.00 98.00 93 ILE A C 1
ATOM 726 O O . ILE A 1 93 ? -2.787 1.385 -0.684 1.00 98.00 93 ILE A O 1
ATOM 730 N N . PHE A 1 94 ? -0.837 0.310 -0.367 1.00 96.75 94 PHE A N 1
ATOM 731 C CA . PHE A 1 94 ? -0.492 1.051 0.841 1.00 96.75 94 PHE A CA 1
ATOM 732 C C . PHE A 1 94 ? 0.937 1.562 0.839 1.00 96.75 94 PHE A C 1
ATOM 734 O O . PHE A 1 94 ? 1.816 1.035 0.157 1.00 96.75 94 PHE A O 1
ATOM 741 N N . ALA A 1 95 ? 1.173 2.582 1.656 1.00 94.94 95 ALA A N 1
ATOM 742 C CA . ALA A 1 95 ? 2.512 3.057 1.961 1.00 94.94 95 ALA A CA 1
ATOM 743 C C . ALA A 1 95 ? 2.789 3.021 3.461 1.00 94.94 95 ALA A C 1
ATOM 745 O O . ALA A 1 95 ? 1.901 3.237 4.282 1.00 94.94 95 ALA A O 1
ATOM 746 N N . GLY A 1 96 ? 4.050 2.780 3.795 1.00 91.06 96 GLY A N 1
ATOM 747 C CA . GLY A 1 96 ? 4.631 3.068 5.101 1.00 91.06 96 GLY A CA 1
ATOM 748 C C . GLY A 1 96 ? 5.906 3.892 4.934 1.00 91.06 96 GLY A C 1
ATOM 749 O O . GLY A 1 96 ? 6.274 4.275 3.824 1.00 91.06 96 GLY A O 1
ATOM 750 N N . GLY A 1 97 ? 6.617 4.141 6.029 1.00 87.75 97 GLY A N 1
ATOM 751 C CA . GLY A 1 97 ? 7.851 4.930 6.017 1.00 87.75 97 GLY A CA 1
ATOM 752 C C . GLY A 1 97 ? 7.627 6.421 6.294 1.00 87.75 97 GLY A C 1
ATOM 753 O O . GLY A 1 97 ? 6.490 6.892 6.321 1.00 87.75 97 GLY A O 1
ATOM 754 N N . PRO A 1 98 ? 8.714 7.175 6.535 1.00 83.31 98 PRO A N 1
ATOM 755 C CA . PRO A 1 98 ? 8.656 8.469 7.210 1.00 83.31 98 PRO A CA 1
ATOM 756 C C . PRO A 1 98 ? 7.764 9.490 6.498 1.00 83.31 98 PRO A C 1
ATOM 758 O O . PRO A 1 98 ? 6.982 10.162 7.161 1.00 83.31 98 PRO A O 1
ATOM 761 N N . THR A 1 99 ? 7.799 9.573 5.163 1.00 84.56 99 THR A N 1
ATOM 762 C CA . THR A 1 99 ? 6.953 10.521 4.419 1.00 84.56 99 THR A CA 1
ATOM 763 C C . THR A 1 99 ? 5.475 10.169 4.540 1.00 84.56 99 THR A C 1
ATOM 765 O O . THR A 1 99 ? 4.671 11.043 4.860 1.00 84.56 99 THR A O 1
ATOM 768 N N . ALA A 1 100 ? 5.128 8.890 4.363 1.00 84.38 100 ALA A N 1
ATOM 769 C CA . ALA A 1 100 ? 3.752 8.424 4.517 1.00 84.38 100 ALA A CA 1
ATOM 770 C C . ALA A 1 100 ? 3.235 8.652 5.944 1.00 84.38 100 ALA A C 1
ATOM 772 O O . ALA A 1 100 ? 2.092 9.057 6.133 1.00 84.38 100 ALA A O 1
ATOM 773 N N . THR A 1 101 ? 4.090 8.441 6.950 1.00 83.38 101 THR A N 1
ATOM 774 C CA . THR A 1 101 ? 3.704 8.597 8.355 1.00 83.38 101 THR A CA 1
ATOM 775 C C . THR A 1 101 ? 3.629 10.046 8.826 1.00 83.38 101 THR A C 1
ATOM 777 O O . THR A 1 101 ? 2.839 10.350 9.715 1.00 83.38 101 THR A O 1
ATOM 780 N N . SER A 1 102 ? 4.442 10.945 8.262 1.00 81.00 102 SER A N 1
ATOM 781 C CA . SER A 1 102 ? 4.498 12.344 8.699 1.00 81.00 102 SER A CA 1
ATOM 782 C C . SER A 1 102 ? 3.403 13.205 8.080 1.00 81.00 102 SER A C 1
ATOM 784 O O . SER A 1 102 ? 2.853 14.060 8.770 1.00 81.00 102 SER A O 1
ATOM 786 N N . ASN A 1 103 ? 3.094 13.011 6.795 1.00 83.50 103 ASN A N 1
ATOM 787 C CA . ASN A 1 103 ? 2.041 13.762 6.119 1.00 83.50 103 ASN A CA 1
ATOM 788 C C . ASN A 1 103 ? 1.464 12.958 4.938 1.00 83.50 103 ASN A C 1
ATOM 790 O O . ASN A 1 103 ? 1.907 13.137 3.803 1.00 83.50 103 ASN A O 1
ATOM 794 N N . PRO A 1 104 ? 0.489 12.063 5.180 1.00 87.06 104 PRO A N 1
ATOM 795 C CA . PRO A 1 104 ? -0.091 11.241 4.120 1.00 87.06 104 PRO A CA 1
ATOM 796 C C . PRO A 1 104 ? -1.003 12.027 3.167 1.00 87.06 104 PRO A C 1
ATOM 798 O O . PRO A 1 104 ? -1.205 11.598 2.034 1.00 87.06 104 PRO A O 1
ATOM 801 N N . GLU A 1 105 ? -1.547 13.169 3.600 1.00 88.06 105 GLU A N 1
ATOM 802 C CA . GLU A 1 105 ? -2.640 13.867 2.909 1.00 88.06 105 GLU A CA 1
ATOM 803 C C . GLU A 1 105 ? -2.324 14.284 1.458 1.00 88.06 105 GLU A C 1
ATOM 805 O O . GLU A 1 105 ? -3.149 14.027 0.581 1.00 88.06 105 GLU A O 1
ATOM 810 N N . PRO A 1 106 ? -1.131 14.826 1.132 1.00 89.00 106 PRO A N 1
ATOM 811 C CA . PRO A 1 106 ? -0.791 15.197 -0.244 1.00 89.00 106 PRO A CA 1
ATOM 812 C C . PRO A 1 106 ? -0.804 14.028 -1.239 1.00 89.00 106 PRO A C 1
ATOM 814 O O . PRO A 1 106 ? -0.880 14.247 -2.446 1.00 89.00 106 PRO A O 1
ATOM 817 N N . TYR A 1 107 ? -0.711 12.793 -0.743 1.00 91.94 107 TYR A N 1
ATOM 818 C CA . TYR A 1 107 ? -0.605 11.578 -1.551 1.00 91.94 107 TYR A CA 1
ATOM 819 C C . TYR A 1 107 ? -1.785 10.628 -1.344 1.00 91.94 107 TYR A C 1
ATOM 821 O O . TYR A 1 107 ? -1.822 9.545 -1.927 1.00 91.94 107 TYR A O 1
ATOM 829 N N . ALA A 1 108 ? -2.753 11.027 -0.520 1.00 92.12 108 ALA A N 1
ATOM 830 C CA . ALA A 1 108 ? -3.813 10.165 -0.026 1.00 92.12 108 ALA A CA 1
ATOM 831 C C . ALA A 1 108 ? -4.693 9.608 -1.156 1.00 92.12 108 ALA A C 1
ATOM 833 O O . ALA A 1 108 ? -5.147 8.473 -1.082 1.00 92.12 108 ALA A O 1
ATOM 834 N N . ALA A 1 109 ? -4.841 10.360 -2.250 1.00 94.75 109 ALA A N 1
ATOM 835 C CA . ALA A 1 109 ? -5.586 9.938 -3.435 1.00 94.75 109 ALA A CA 1
ATOM 836 C C . ALA A 1 109 ? -5.013 8.685 -4.131 1.00 94.75 109 ALA A C 1
ATOM 838 O O . ALA A 1 109 ? -5.729 8.037 -4.892 1.00 94.75 109 ALA A O 1
ATOM 839 N N . PHE A 1 110 ? -3.742 8.337 -3.897 1.00 96.44 110 PHE A N 1
ATOM 840 C CA . PHE A 1 110 ? -3.079 7.195 -4.539 1.00 96.44 110 PHE A CA 1
ATOM 841 C C . PHE A 1 110 ? -3.099 5.921 -3.686 1.00 96.44 110 PHE A C 1
ATOM 843 O O . PHE A 1 110 ? -2.899 4.827 -4.217 1.00 96.44 110 PHE A O 1
ATOM 850 N N . PHE A 1 111 ? -3.348 6.028 -2.380 1.00 97.19 111 PHE A N 1
ATOM 851 C CA . PHE A 1 111 ? -3.270 4.908 -1.442 1.00 97.19 111 PHE A CA 1
ATOM 852 C C . PHE A 1 111 ? -4.656 4.520 -0.940 1.00 97.19 111 PHE A C 1
ATOM 854 O O . PHE A 1 111 ? -5.469 5.375 -0.608 1.00 97.19 111 PHE A O 1
ATOM 861 N N . ASP A 1 112 ? -4.911 3.218 -0.852 1.00 97.69 112 ASP A N 1
ATOM 862 C CA . ASP A 1 112 ? -6.114 2.703 -0.201 1.00 97.69 112 ASP A CA 1
ATOM 863 C C . ASP A 1 112 ? -6.012 2.851 1.317 1.00 97.69 112 ASP A C 1
ATOM 865 O O . ASP A 1 112 ? -6.977 3.220 1.981 1.00 97.69 112 ASP A O 1
ATOM 869 N N . PHE A 1 113 ? -4.819 2.613 1.865 1.00 96.62 113 PHE A N 1
ATOM 870 C CA . PHE A 1 113 ? -4.513 2.883 3.261 1.00 96.62 113 PHE A CA 1
ATOM 871 C C . PHE A 1 113 ? -3.033 3.222 3.459 1.00 96.62 113 PHE A C 1
ATOM 873 O O . PHE A 1 113 ? -2.197 3.049 2.575 1.00 96.62 113 PHE A O 1
ATOM 880 N N . VAL A 1 114 ? -2.693 3.725 4.637 1.00 94.62 114 VAL A N 1
ATOM 881 C CA . VAL A 1 114 ? -1.339 4.087 5.046 1.00 94.62 114 VAL A CA 1
ATOM 882 C C . VAL A 1 114 ? -1.045 3.423 6.383 1.00 94.62 114 VAL A C 1
ATOM 884 O O . VAL A 1 114 ? -1.840 3.505 7.316 1.00 94.62 114 VAL A O 1
ATOM 887 N N . ALA A 1 115 ? 0.110 2.773 6.467 1.00 92.25 115 ALA A N 1
ATOM 888 C CA . ALA A 1 115 ? 0.622 2.147 7.673 1.00 92.25 115 ALA A CA 1
ATOM 889 C C . ALA A 1 115 ? 1.436 3.172 8.483 1.00 92.25 115 ALA A C 1
ATOM 891 O O . ALA A 1 115 ? 2.569 3.514 8.133 1.00 92.25 115 ALA A O 1
ATOM 892 N N . LEU A 1 116 ? 0.835 3.684 9.555 1.00 86.25 116 LEU A N 1
ATOM 893 C CA . LEU A 1 116 ? 1.402 4.621 10.519 1.00 86.25 116 LEU A CA 1
ATOM 894 C C . LEU A 1 116 ? 2.029 3.864 11.696 1.00 86.25 116 LEU A C 1
ATOM 896 O O . LEU A 1 116 ? 1.327 3.360 12.571 1.00 86.25 116 LEU A O 1
ATOM 900 N N . GLY A 1 117 ? 3.358 3.849 11.757 1.00 75.50 117 GLY A N 1
ATOM 901 C CA . GLY A 1 117 ? 4.110 3.261 12.866 1.00 75.50 117 GLY A CA 1
ATOM 902 C C . GLY A 1 117 ? 4.986 2.095 12.429 1.00 75.50 117 GLY A C 1
ATOM 903 O O . GLY A 1 117 ? 5.507 2.086 11.312 1.00 75.50 117 GLY A O 1
ATOM 904 N N . ASP A 1 118 ? 5.184 1.141 13.335 1.00 77.44 118 ASP A N 1
ATOM 905 C CA . ASP A 1 118 ? 6.079 0.010 13.114 1.00 77.44 118 ASP A CA 1
ATOM 906 C C . ASP A 1 118 ? 5.414 -1.076 12.256 1.00 77.44 118 ASP A C 1
ATOM 908 O O . ASP A 1 118 ? 4.423 -1.696 12.642 1.00 77.44 118 ASP A O 1
ATOM 912 N N . GLY A 1 119 ? 5.985 -1.320 11.076 1.00 77.31 119 GLY A N 1
ATOM 913 C CA . GLY A 1 119 ? 5.504 -2.346 10.158 1.00 77.31 119 GLY A CA 1
ATOM 914 C C . GLY A 1 119 ? 5.676 -3.777 10.678 1.00 77.31 119 GLY A C 1
ATOM 915 O O . GLY A 1 119 ? 5.011 -4.674 10.166 1.00 77.31 119 GLY A O 1
ATOM 916 N N . GLU A 1 120 ? 6.549 -4.021 11.659 1.00 77.69 120 GLU A N 1
ATOM 917 C CA . GLU A 1 120 ? 6.773 -5.368 12.201 1.00 77.69 120 GLU A CA 1
ATOM 918 C C . GLU A 1 120 ? 5.556 -5.911 12.951 1.00 77.69 120 GLU A C 1
ATOM 920 O O . GLU A 1 120 ? 5.220 -7.085 12.799 1.00 77.69 120 GLU A O 1
ATOM 925 N N . GLU A 1 121 ? 4.886 -5.053 13.721 1.00 78.12 121 GLU A N 1
ATOM 926 C CA . GLU A 1 121 ? 3.674 -5.402 14.470 1.00 78.12 121 GLU A CA 1
ATOM 927 C C . GLU A 1 121 ? 2.421 -5.246 13.601 1.00 78.12 121 GLU A C 1
ATOM 929 O O . GLU A 1 121 ? 1.516 -6.077 13.647 1.00 78.12 121 GLU A O 1
ATOM 934 N N . LEU A 1 122 ? 2.400 -4.210 12.757 1.00 85.50 122 LEU A N 1
ATOM 935 C CA . LEU A 1 122 ? 1.213 -3.796 12.017 1.00 85.50 122 LEU A CA 1
ATOM 936 C C . LEU A 1 122 ? 0.889 -4.692 10.809 1.00 85.50 122 LEU A C 1
ATOM 938 O O . LEU A 1 122 ? -0.275 -4.995 10.545 1.00 85.50 122 LEU A O 1
ATOM 942 N N . LEU A 1 123 ? 1.901 -5.121 10.045 1.00 88.06 123 LEU A N 1
ATOM 943 C CA . LEU A 1 123 ? 1.667 -5.859 8.797 1.00 88.06 123 LEU A CA 1
ATOM 944 C C . LEU A 1 123 ? 1.074 -7.266 9.000 1.00 88.06 123 LEU A C 1
ATOM 946 O O . LEU A 1 123 ? 0.205 -7.638 8.206 1.00 88.06 123 LEU A O 1
ATOM 950 N N . PRO A 1 124 ? 1.473 -8.054 10.020 1.00 87.25 124 PRO A N 1
ATOM 951 C CA . PRO A 1 124 ? 0.816 -9.327 10.307 1.00 87.25 124 PRO A CA 1
ATOM 952 C C . PRO A 1 124 ? -0.681 -9.177 10.605 1.00 87.25 124 PRO A C 1
ATOM 954 O O . PRO A 1 124 ? -1.471 -9.973 10.100 1.00 87.25 124 PRO A O 1
ATOM 957 N N . GLU A 1 125 ? -1.073 -8.151 11.371 1.00 89.06 125 GLU A N 1
ATOM 958 C CA . GLU A 1 125 ? -2.475 -7.875 11.715 1.00 89.06 125 GLU A CA 1
ATOM 959 C C . GLU A 1 125 ? -3.292 -7.485 10.477 1.00 89.06 125 GLU A C 1
ATOM 961 O O . GLU A 1 125 ? -4.343 -8.074 10.226 1.00 89.06 125 GLU A O 1
ATOM 966 N N . ILE A 1 126 ? -2.758 -6.594 9.632 1.00 93.44 126 ILE A N 1
ATOM 967 C CA . ILE A 1 126 ? -3.351 -6.268 8.32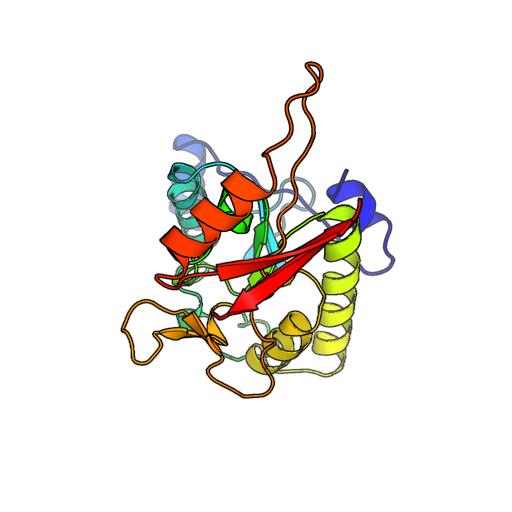2 1.00 93.44 126 ILE A CA 1
ATOM 968 C C . ILE A 1 126 ? -3.552 -7.537 7.486 1.00 93.44 126 ILE A C 1
ATOM 970 O O . ILE A 1 126 ? -4.610 -7.728 6.887 1.00 93.44 126 ILE A O 1
ATOM 974 N N . GLY A 1 127 ? -2.552 -8.423 7.451 1.00 93.06 127 GLY A N 1
ATOM 975 C CA . GLY A 1 127 ? -2.629 -9.677 6.707 1.00 93.06 127 GLY A CA 1
ATOM 976 C C . GLY A 1 127 ? -3.749 -10.604 7.192 1.00 93.06 127 GLY A C 1
ATOM 977 O O . GLY A 1 127 ? -4.386 -11.259 6.368 1.00 93.06 127 GLY A O 1
ATOM 978 N N . LEU A 1 128 ? -4.026 -10.638 8.500 1.00 92.62 128 LEU A N 1
ATOM 979 C CA . LEU A 1 128 ? -5.145 -11.402 9.066 1.00 92.62 128 LEU A CA 1
ATOM 980 C C . LEU A 1 128 ? -6.498 -10.791 8.683 1.00 92.62 128 LEU A C 1
ATOM 982 O O . LEU A 1 128 ? -7.363 -11.516 8.198 1.00 92.62 128 LEU A O 1
ATOM 986 N N . VAL A 1 129 ? -6.655 -9.468 8.806 1.00 95.31 129 VAL A N 1
ATOM 987 C CA . VAL A 1 129 ? -7.889 -8.764 8.406 1.00 95.31 129 VAL A CA 1
ATOM 988 C C . VAL A 1 129 ? -8.196 -8.993 6.924 1.00 95.31 129 VAL A C 1
ATOM 990 O O . VAL A 1 129 ? -9.330 -9.290 6.553 1.00 95.31 129 VAL A O 1
ATOM 993 N N . VAL A 1 130 ? -7.176 -8.934 6.063 1.00 95.75 130 VAL A N 1
ATOM 994 C CA . VAL A 1 130 ? -7.334 -9.198 4.626 1.00 95.75 130 VAL A CA 1
ATOM 995 C C . VAL A 1 130 ? -7.688 -10.660 4.350 1.00 95.75 130 VAL A C 1
ATOM 997 O O . VAL A 1 130 ? -8.539 -10.928 3.498 1.00 95.75 130 VAL A O 1
ATOM 1000 N N . ALA A 1 131 ? -7.084 -11.611 5.066 1.00 94.56 131 ALA A N 1
ATOM 1001 C CA . ALA A 1 131 ? -7.419 -13.027 4.930 1.00 94.56 131 ALA A CA 1
ATOM 1002 C C . ALA A 1 131 ? -8.881 -13.308 5.318 1.00 94.56 131 ALA A C 1
ATOM 1004 O O . ALA A 1 131 ? -9.597 -13.974 4.563 1.00 94.56 131 ALA A O 1
ATOM 1005 N N . ASP A 1 132 ? -9.343 -12.746 6.436 1.00 95.19 132 ASP A N 1
ATOM 1006 C CA . ASP A 1 132 ? -10.721 -12.885 6.910 1.00 95.19 132 ASP A CA 1
ATOM 1007 C C . ASP A 1 132 ? -11.717 -12.215 5.956 1.00 95.19 132 ASP A C 1
ATOM 1009 O O . ASP A 1 132 ? -12.742 -12.805 5.602 1.00 95.19 132 ASP A O 1
ATOM 1013 N N . ALA A 1 133 ? -11.407 -11.017 5.457 1.00 95.75 133 ALA A N 1
ATOM 1014 C CA . ALA A 1 133 ? -12.243 -10.330 4.477 1.00 95.75 133 ALA A CA 1
ATOM 1015 C C . ALA A 1 133 ? -12.379 -11.123 3.171 1.00 95.75 133 ALA A C 1
ATOM 1017 O O . ALA A 1 133 ? -13.478 -11.245 2.625 1.00 95.75 133 ALA A O 1
ATOM 1018 N N . LYS A 1 134 ? -11.282 -11.723 2.689 1.00 94.69 134 LYS A N 1
ATOM 1019 C CA . LYS A 1 134 ? -11.294 -12.595 1.506 1.00 94.69 134 LYS A CA 1
ATOM 1020 C C . LYS A 1 134 ? -12.116 -13.860 1.726 1.00 94.69 134 LYS A C 1
ATOM 1022 O O . LYS A 1 134 ? -12.851 -14.259 0.822 1.00 94.69 134 LYS A O 1
ATOM 1027 N N . ALA A 1 135 ? -12.010 -14.479 2.902 1.00 94.75 135 ALA A N 1
ATOM 1028 C CA . ALA A 1 135 ? -12.788 -15.665 3.254 1.00 94.75 135 ALA A CA 1
ATOM 1029 C C . ALA A 1 135 ? -14.297 -15.372 3.311 1.00 94.75 135 ALA A C 1
ATOM 1031 O O . ALA A 1 135 ? -15.103 -16.208 2.906 1.00 94.75 135 ALA A O 1
ATOM 1032 N N . ASN A 1 136 ? -14.668 -14.168 3.753 1.00 96.12 136 ASN A N 1
ATOM 1033 C CA . ASN A 1 136 ? -16.057 -13.716 3.846 1.00 96.12 136 ASN A CA 1
ATOM 1034 C C . ASN A 1 136 ? -16.581 -13.022 2.574 1.00 96.12 136 ASN A C 1
ATOM 1036 O O . ASN A 1 136 ? -17.760 -12.681 2.513 1.00 96.12 136 ASN A O 1
ATOM 1040 N N . GLY A 1 137 ? -15.736 -12.816 1.557 1.00 95.56 137 GLY A N 1
ATOM 1041 C CA . GLY A 1 137 ? -16.116 -12.146 0.310 1.00 95.56 137 GLY A CA 1
ATOM 1042 C C . GLY A 1 137 ? -16.520 -10.682 0.500 1.00 95.56 137 GLY A C 1
ATOM 1043 O O . GLY A 1 137 ? -17.436 -10.211 -0.173 1.00 95.56 137 GLY A O 1
ATOM 1044 N N . LEU A 1 138 ? -15.876 -9.978 1.435 1.00 97.12 138 LEU A N 1
ATOM 1045 C CA . LEU A 1 138 ? -16.175 -8.573 1.711 1.00 97.12 138 LEU A CA 1
ATOM 1046 C C . LEU A 1 138 ? -15.804 -7.679 0.527 1.00 97.12 138 LEU A C 1
ATOM 1048 O O . LEU A 1 138 ? -14.795 -7.905 -0.144 1.00 97.12 138 LEU A O 1
ATOM 1052 N N . SER A 1 139 ? -16.604 -6.631 0.320 1.00 97.25 139 SER A N 1
ATOM 1053 C CA . SER A 1 139 ? -16.275 -5.549 -0.612 1.00 97.25 139 SER A CA 1
ATOM 1054 C C . SER A 1 139 ? -14.961 -4.867 -0.215 1.00 97.25 139 SER A C 1
ATOM 1056 O O . SER A 1 139 ? -14.542 -4.920 0.950 1.00 97.25 139 SER A O 1
ATOM 1058 N N . ARG A 1 140 ? -14.327 -4.176 -1.170 1.00 96.75 140 ARG A N 1
ATOM 1059 C CA . ARG A 1 140 ? -13.122 -3.378 -0.893 1.00 96.75 140 ARG A CA 1
ATOM 1060 C C . ARG A 1 140 ? -13.399 -2.345 0.198 1.00 96.75 140 ARG A C 1
ATOM 1062 O O . ARG A 1 140 ? -12.608 -2.219 1.126 1.00 96.75 140 ARG A O 1
ATOM 1069 N N . SER A 1 141 ? -14.529 -1.646 0.118 1.00 95.75 141 SER A N 1
ATOM 1070 C CA . SER A 1 141 ? -14.910 -0.604 1.073 1.00 95.75 141 SER A CA 1
ATOM 1071 C C . SER A 1 141 ? -15.121 -1.163 2.477 1.00 95.75 141 SER A C 1
ATOM 1073 O O . SER A 1 141 ? -14.630 -0.578 3.439 1.00 95.75 141 SER A O 1
ATOM 1075 N N . SER A 1 142 ? -15.780 -2.319 2.611 1.00 96.31 142 SER A N 1
ATOM 1076 C CA . SER A 1 142 ? -15.951 -2.981 3.912 1.00 96.31 142 SER A CA 1
ATOM 1077 C C . SER A 1 142 ? -14.612 -3.421 4.503 1.00 96.31 142 SER A C 1
ATOM 1079 O O . SER A 1 142 ? -14.344 -3.158 5.670 1.00 96.31 142 SER A O 1
ATOM 1081 N N . LEU A 1 143 ? -13.726 -4.002 3.689 1.00 97.31 143 LEU A N 1
ATOM 1082 C CA . LEU A 1 143 ? -12.373 -4.343 4.129 1.00 97.31 143 LEU A CA 1
ATOM 1083 C C . LEU A 1 143 ? -11.586 -3.099 4.575 1.00 97.31 143 LEU A C 1
ATOM 1085 O O . LEU A 1 143 ? -10.880 -3.143 5.576 1.00 97.31 143 LEU A O 1
ATOM 1089 N N . LEU A 1 144 ? -11.712 -1.970 3.875 1.00 96.56 144 LEU A N 1
ATOM 1090 C CA . LEU A 1 144 ? -11.060 -0.725 4.282 1.00 96.56 144 LEU A CA 1
ATOM 1091 C C . LEU A 1 144 ? -11.623 -0.170 5.600 1.00 96.56 144 LEU A C 1
ATOM 1093 O O . LEU A 1 144 ? -10.864 0.371 6.401 1.00 96.56 144 LEU A O 1
ATOM 1097 N N . GLN A 1 145 ? -12.917 -0.339 5.872 1.00 95.31 145 GLN A N 1
ATOM 1098 C CA . GLN A 1 145 ? -13.500 0.007 7.172 1.00 95.31 145 GLN A CA 1
ATOM 1099 C C . GLN A 1 145 ? -12.941 -0.868 8.303 1.00 95.31 145 GLN A C 1
ATOM 1101 O O . GLN A 1 145 ? -12.603 -0.332 9.360 1.00 95.31 145 GLN A O 1
ATOM 1106 N N . ASP A 1 146 ? -12.790 -2.175 8.067 1.00 95.12 146 ASP A N 1
ATOM 1107 C CA . ASP A 1 146 ? -12.190 -3.105 9.031 1.00 95.12 146 ASP A CA 1
ATOM 1108 C C . ASP A 1 146 ? -10.711 -2.777 9.271 1.00 95.12 146 ASP A C 1
ATOM 1110 O O . ASP A 1 146 ? -10.264 -2.677 10.414 1.00 95.12 146 ASP A O 1
ATOM 1114 N N . LEU A 1 147 ? -9.957 -2.516 8.198 1.00 95.19 147 LEU A N 1
ATOM 1115 C CA . LEU A 1 147 ? -8.559 -2.098 8.281 1.00 95.19 147 LEU A CA 1
ATOM 1116 C C . LEU A 1 147 ? -8.398 -0.794 9.061 1.00 95.19 147 LEU A C 1
ATOM 1118 O O . LEU A 1 147 ? -7.448 -0.674 9.823 1.00 95.19 147 LEU A O 1
ATOM 1122 N N . ALA A 1 148 ? -9.322 0.161 8.935 1.00 93.19 148 ALA A N 1
ATOM 1123 C CA . ALA A 1 148 ? -9.272 1.403 9.704 1.00 93.19 148 ALA A CA 1
ATOM 1124 C C . ALA A 1 148 ? -9.389 1.190 11.224 1.00 93.19 148 ALA A C 1
ATOM 1126 O O . ALA A 1 148 ? -9.004 2.076 11.983 1.00 93.19 148 ALA A O 1
ATOM 1127 N N . GLN A 1 149 ? -9.901 0.043 11.685 1.00 91.25 149 GLN A N 1
ATOM 1128 C CA . GLN A 1 149 ? -9.946 -0.285 13.115 1.00 91.25 149 GLN A CA 1
ATOM 1129 C C . GLN A 1 149 ? -8.604 -0.799 13.650 1.00 91.25 149 GLN A C 1
ATOM 1131 O O . GLN A 1 149 ? -8.397 -0.807 14.865 1.00 91.25 149 GLN A O 1
ATOM 1136 N N . VAL A 1 150 ? -7.686 -1.201 12.766 1.00 89.75 150 VAL A N 1
ATOM 1137 C CA . VAL A 1 150 ? -6.347 -1.653 13.147 1.00 89.75 150 VAL A CA 1
ATOM 1138 C C . VAL A 1 150 ? -5.527 -0.450 13.634 1.00 89.75 150 VAL A C 1
ATOM 1140 O O . VAL A 1 150 ? -5.358 0.528 12.893 1.00 89.75 150 VAL A O 1
ATOM 1143 N N . PRO A 1 151 ? -4.982 -0.480 14.866 1.00 86.12 151 PRO A N 1
ATOM 1144 C CA . PRO A 1 151 ? -4.182 0.619 15.389 1.00 86.12 151 PRO A CA 1
ATOM 1145 C C . PRO A 1 151 ? -2.984 0.937 14.491 1.00 86.12 151 PRO A C 1
ATOM 1147 O O . PRO A 1 151 ? -2.105 0.109 14.289 1.00 86.12 151 PRO A O 1
ATOM 1150 N N . GLY A 1 152 ? -2.924 2.169 13.986 1.00 86.75 152 GLY A N 1
ATOM 1151 C CA . GLY A 1 152 ? -1.862 2.599 13.074 1.00 86.75 152 GLY A CA 1
ATOM 1152 C C . GLY A 1 152 ? -2.231 2.501 11.595 1.00 86.75 152 GLY A C 1
ATOM 1153 O O . GLY A 1 152 ? -1.443 2.926 10.764 1.00 86.75 152 GLY A O 1
ATOM 1154 N N . VAL A 1 153 ? -3.422 2.036 11.221 1.00 92.31 153 VAL A N 1
ATOM 1155 C CA . VAL A 1 153 ? -3.890 2.149 9.833 1.00 92.31 153 VAL A CA 1
ATOM 1156 C C . VAL A 1 153 ? -4.674 3.444 9.638 1.00 92.31 153 VAL A C 1
ATOM 1158 O O . VAL A 1 153 ? -5.613 3.749 10.368 1.00 92.31 153 VAL A O 1
ATOM 1161 N N . TYR A 1 154 ? -4.297 4.213 8.620 1.00 92.25 154 TYR A N 1
ATOM 1162 C CA . TYR A 1 154 ? -5.054 5.367 8.140 1.00 92.25 154 TYR A CA 1
ATOM 1163 C C . TYR A 1 154 ? -5.651 5.064 6.770 1.00 92.25 154 TYR A C 1
ATOM 1165 O O . TYR A 1 154 ? -4.916 4.729 5.850 1.00 92.25 154 TYR A O 1
ATOM 1173 N N . VAL A 1 155 ? -6.964 5.216 6.614 1.00 95.56 155 VAL A N 1
ATOM 1174 C CA . VAL A 1 155 ? -7.672 4.978 5.346 1.00 95.56 155 VAL A CA 1
ATOM 1175 C C . VAL A 1 155 ? -8.185 6.310 4.803 1.00 95.56 155 VAL A C 1
ATOM 1177 O O . VAL A 1 155 ? -9.204 6.793 5.298 1.00 95.56 155 VAL A O 1
ATOM 1180 N N . PRO A 1 156 ? -7.522 6.917 3.801 1.00 94.19 156 PRO A N 1
ATOM 1181 C CA . PRO A 1 156 ? -7.888 8.231 3.273 1.00 94.19 156 PRO A CA 1
ATOM 1182 C C . PRO A 1 156 ? -9.356 8.398 2.894 1.00 94.19 156 PRO A C 1
ATOM 1184 O O . PRO A 1 156 ? -9.961 9.410 3.226 1.00 94.19 156 PRO A O 1
ATOM 1187 N N . ALA A 1 157 ? -9.940 7.388 2.245 1.00 94.06 157 ALA A N 1
ATOM 1188 C CA . ALA A 1 157 ? -11.306 7.442 1.728 1.00 94.06 157 ALA A CA 1
ATOM 1189 C C . ALA A 1 157 ? -12.379 7.627 2.818 1.00 94.06 157 ALA A C 1
ATOM 1191 O O . ALA A 1 157 ? -13.502 8.013 2.507 1.00 94.06 157 ALA A O 1
ATOM 1192 N N . LEU A 1 158 ? -12.046 7.375 4.088 1.00 93.75 158 LEU A N 1
ATOM 1193 C CA . LEU A 1 158 ? -12.957 7.566 5.219 1.00 93.75 158 LEU A CA 1
ATOM 1194 C C . LEU A 1 158 ? -12.944 8.996 5.774 1.00 93.75 158 LEU A C 1
ATOM 1196 O O . LEU A 1 158 ? -13.671 9.292 6.726 1.00 93.75 158 LEU A O 1
ATOM 1200 N N . TYR A 1 159 ? -12.125 9.882 5.208 1.00 91.31 159 TYR A N 1
ATOM 1201 C CA . TYR A 1 159 ? -11.962 11.253 5.665 1.00 91.31 159 TYR A CA 1
ATOM 1202 C C . TYR A 1 159 ? -12.133 12.247 4.516 1.00 91.31 159 TYR A C 1
ATOM 1204 O O . TYR A 1 159 ? -11.904 11.942 3.349 1.00 91.31 159 TYR A O 1
ATOM 1212 N N . GLY A 1 160 ? -12.534 13.467 4.859 1.00 87.50 160 GLY A N 1
ATOM 1213 C CA . GLY A 1 160 ? -12.652 14.566 3.909 1.00 87.50 160 GLY A CA 1
ATOM 1214 C C . GLY A 1 160 ? -12.388 15.914 4.557 1.00 87.50 160 GLY A C 1
ATOM 1215 O O . GLY A 1 160 ? -12.130 16.006 5.760 1.00 87.50 160 GLY A O 1
ATOM 1216 N N . GLN A 1 161 ? -12.446 16.971 3.749 1.00 84.06 161 GLN A N 1
ATOM 1217 C CA . GLN A 1 161 ? -12.260 18.332 4.242 1.00 84.06 161 GLN A CA 1
ATOM 1218 C C . GLN A 1 161 ? -13.406 18.739 5.172 1.00 84.06 161 GLN A C 1
ATOM 1220 O O . GLN A 1 161 ? -14.58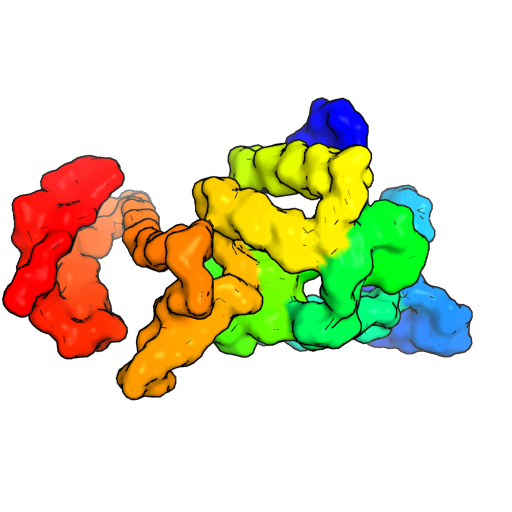5 18.551 4.869 1.00 84.06 161 GLN A O 1
ATOM 1225 N N . GLY A 1 162 ? -13.037 19.304 6.315 1.00 79.31 162 GLY A N 1
ATOM 1226 C CA . GLY A 1 162 ? -13.950 19.860 7.292 1.00 79.31 162 GLY A CA 1
ATOM 1227 C C . GLY A 1 162 ? -14.552 21.193 6.835 1.00 79.31 162 GLY A C 1
ATOM 1228 O O . GLY A 1 162 ? -14.150 21.758 5.816 1.00 79.31 162 GLY A O 1
ATOM 1229 N N . PRO A 1 163 ? -15.510 21.738 7.605 1.00 76.00 163 PRO A N 1
ATOM 1230 C CA . PRO A 1 163 ? -16.190 22.995 7.273 1.00 76.00 163 PRO A CA 1
ATOM 1231 C C . PRO A 1 163 ? -15.265 24.217 7.169 1.00 76.00 163 PRO A C 1
ATOM 1233 O O . PRO A 1 163 ? -15.640 25.224 6.576 1.00 76.00 163 PRO A O 1
ATOM 1236 N N . ASP A 1 164 ? -14.080 24.142 7.770 1.00 72.69 164 ASP A N 1
ATOM 1237 C CA . ASP A 1 164 ? -13.030 25.162 7.736 1.00 72.69 164 ASP A CA 1
ATOM 1238 C C . ASP A 1 164 ? -12.190 25.124 6.445 1.00 72.69 164 ASP A C 1
ATOM 1240 O O . ASP A 1 164 ? -11.384 26.021 6.212 1.00 72.69 164 ASP A O 1
ATOM 1244 N N . GLY A 1 165 ? -12.367 24.099 5.603 1.00 71.94 165 GLY A N 1
ATOM 1245 C CA . GLY A 1 165 ? -11.610 23.896 4.365 1.00 71.94 165 GLY A CA 1
ATOM 1246 C C . GLY A 1 165 ? -10.166 23.426 4.571 1.00 71.94 165 GLY A C 1
ATOM 1247 O O . GLY A 1 165 ? -9.437 23.259 3.595 1.00 71.94 165 GLY A O 1
ATOM 1248 N N . THR A 1 166 ? -9.745 23.204 5.819 1.00 69.94 166 THR A N 1
ATOM 1249 C CA . THR A 1 166 ? -8.367 22.830 6.179 1.00 69.94 166 THR A CA 1
ATOM 1250 C C . THR A 1 166 ? -8.284 21.579 7.038 1.00 69.94 166 THR A C 1
ATOM 1252 O O . THR A 1 166 ? -7.352 20.791 6.878 1.00 69.94 166 THR A O 1
ATOM 1255 N N . SER A 1 167 ? -9.241 21.360 7.938 1.00 73.06 167 SER A N 1
ATOM 1256 C CA . SER A 1 167 ? -9.258 20.165 8.774 1.00 73.06 167 SER A CA 1
ATOM 1257 C C . SER A 1 167 ? -9.602 18.940 7.941 1.00 73.06 167 SER A C 1
ATOM 1259 O O . SER A 1 167 ? -10.408 19.012 7.019 1.00 73.06 167 SER A O 1
ATOM 1261 N N . ILE A 1 168 ? -9.045 17.791 8.311 1.00 79.69 168 ILE A N 1
ATOM 1262 C CA . ILE A 1 168 ? -9.454 16.499 7.760 1.00 79.69 168 ILE A CA 1
ATOM 1263 C C . ILE A 1 168 ? -10.274 15.765 8.817 1.00 79.69 168 ILE A C 1
ATOM 1265 O O . ILE A 1 168 ? -9.751 15.418 9.880 1.00 79.69 168 ILE A O 1
ATOM 1269 N N . VAL A 1 169 ? -11.554 15.545 8.527 1.00 83.31 169 VAL A N 1
ATOM 1270 C CA . VAL A 1 169 ? -12.546 14.990 9.456 1.00 83.31 169 VAL A CA 1
ATOM 1271 C C . VAL A 1 169 ? -13.103 13.660 8.941 1.00 83.31 169 VAL A C 1
ATOM 1273 O O . VAL A 1 169 ? -13.166 13.468 7.726 1.00 83.31 169 VAL A O 1
ATOM 1276 N N . PRO A 1 170 ? -13.499 12.735 9.834 1.00 87.94 170 PRO A N 1
ATOM 1277 C CA . PRO A 1 170 ? -14.209 11.522 9.440 1.00 87.94 170 PRO A CA 1
ATOM 1278 C C . PRO A 1 170 ? -15.475 11.846 8.638 1.00 87.94 170 PRO A C 1
ATOM 1280 O O . PRO A 1 170 ? -16.250 12.715 9.042 1.00 87.94 170 PRO A O 1
ATOM 1283 N N . LEU A 1 171 ? -15.695 11.138 7.530 1.00 87.69 171 LEU A N 1
ATOM 1284 C CA . LEU A 1 171 ? -16.930 11.230 6.741 1.00 87.69 171 LEU A CA 1
ATOM 1285 C C . LEU A 1 171 ? -18.072 10.430 7.375 1.00 87.69 171 LEU A C 1
ATOM 1287 O O . LEU A 1 171 ? -19.238 10.793 7.232 1.00 87.69 171 LEU A O 1
ATOM 1291 N N . GLU A 1 172 ? -17.732 9.372 8.111 1.00 82.12 172 GLU A N 1
ATOM 1292 C CA . GLU A 1 172 ? -18.683 8.515 8.809 1.00 82.12 172 GLU A CA 1
ATOM 1293 C C . GLU A 1 172 ? -18.318 8.362 10.293 1.00 82.12 172 GLU A C 1
ATOM 1295 O O . GLU A 1 172 ? -17.133 8.349 10.636 1.00 82.12 172 GLU A O 1
ATOM 1300 N N . PRO A 1 173 ? -19.304 8.178 11.193 1.00 74.88 173 PRO A N 1
ATOM 1301 C CA . PRO A 1 173 ? -19.049 8.006 12.626 1.00 74.88 173 PRO A CA 1
ATOM 1302 C C . PRO A 1 173 ? -18.192 6.785 12.987 1.00 74.88 173 PRO A C 1
ATOM 1304 O O . PRO A 1 173 ? -17.608 6.756 14.067 1.00 74.88 173 PRO A O 1
ATOM 1307 N N . ALA A 1 174 ? -18.156 5.767 12.122 1.00 77.12 174 ALA A N 1
ATOM 1308 C CA . ALA A 1 174 ? -17.417 4.525 12.348 1.00 77.12 174 ALA A CA 1
ATOM 1309 C C . ALA A 1 174 ? -15.901 4.671 12.123 1.00 77.12 174 ALA A C 1
ATOM 1311 O O . ALA A 1 174 ? -15.123 3.847 12.607 1.00 77.12 174 ALA A O 1
ATOM 1312 N N . ALA A 1 175 ? -15.468 5.714 11.408 1.00 78.81 175 ALA A N 1
ATOM 1313 C CA . ALA A 1 175 ? -14.054 5.968 11.186 1.00 78.81 175 ALA A CA 1
ATOM 1314 C C . ALA A 1 175 ? -13.420 6.589 12.446 1.00 78.81 175 ALA A C 1
ATOM 1316 O O . ALA A 1 175 ? -13.976 7.531 13.023 1.00 78.81 175 ALA A O 1
ATOM 1317 N N . PRO A 1 176 ? -12.256 6.088 12.899 1.00 76.25 176 PRO A N 1
ATOM 1318 C CA . PRO A 1 176 ? -11.654 6.549 14.140 1.00 76.25 176 PRO A CA 1
ATOM 1319 C C . PRO A 1 176 ? -11.270 8.030 14.060 1.00 76.25 176 PRO A C 1
ATOM 1321 O O . PRO A 1 176 ? -10.740 8.520 13.055 1.00 76.25 176 PRO A O 1
ATOM 1324 N N . ALA A 1 177 ? -11.502 8.755 15.156 1.00 64.06 177 ALA A N 1
ATOM 1325 C CA . ALA A 1 177 ? -11.012 10.120 15.300 1.00 64.06 177 ALA A CA 1
ATOM 1326 C C . ALA A 1 177 ? -9.475 10.125 15.220 1.00 64.06 177 ALA A C 1
ATOM 1328 O O . ALA A 1 177 ? -8.822 9.291 15.849 1.00 64.06 177 ALA A O 1
ATOM 1329 N N . LYS A 1 178 ? -8.888 11.057 14.454 1.00 57.53 178 LYS A N 1
ATOM 1330 C CA . LYS A 1 178 ? -7.430 11.132 14.273 1.00 57.53 178 LYS A CA 1
ATOM 1331 C C . LYS A 1 178 ? -6.727 11.283 15.626 1.00 57.53 178 LYS A C 1
ATOM 1333 O O . LYS A 1 178 ? -6.947 12.261 16.339 1.00 57.53 178 LYS A O 1
ATOM 1338 N N . ILE A 1 179 ? -5.849 10.338 15.957 1.00 50.16 179 ILE A N 1
ATOM 1339 C CA . ILE A 1 179 ? -4.987 10.406 17.140 1.00 50.16 179 ILE A CA 1
ATOM 1340 C C . ILE A 1 179 ? -3.619 10.911 16.682 1.00 50.16 179 ILE A C 1
ATOM 1342 O O . ILE A 1 179 ? -2.882 10.206 15.999 1.00 50.16 179 ILE A O 1
ATOM 1346 N N . LEU A 1 180 ? -3.267 12.141 17.059 1.00 44.56 180 LEU A N 1
ATOM 1347 C CA . LEU A 1 180 ? -1.903 12.642 16.893 1.00 44.56 180 LEU A CA 1
ATOM 1348 C C . LEU A 1 180 ? -0.987 11.887 17.861 1.00 44.56 180 LEU A C 1
ATOM 1350 O O . LEU A 1 180 ? -1.038 12.102 19.074 1.00 44.56 180 LEU A O 1
ATOM 1354 N N . ARG A 1 181 ? -0.144 10.999 17.327 1.00 45.12 181 ARG A N 1
ATOM 1355 C CA . ARG A 1 181 ? 0.902 10.322 18.096 1.00 45.12 181 ARG A CA 1
ATOM 1356 C C . ARG A 1 181 ? 2.226 11.040 17.862 1.00 45.12 181 ARG A C 1
ATOM 1358 O O . ARG A 1 181 ? 2.789 10.985 16.777 1.00 45.12 181 ARG A O 1
ATOM 1365 N N . LEU A 1 182 ? 2.710 11.738 18.886 1.00 44.09 182 LEU A N 1
ATOM 1366 C CA . LEU A 1 182 ? 4.045 12.325 18.876 1.00 44.09 182 LEU A CA 1
ATOM 1367 C C . LEU A 1 182 ? 5.041 11.312 19.444 1.00 44.09 182 LEU A C 1
ATOM 1369 O O . LEU A 1 182 ? 5.023 11.035 20.644 1.00 44.09 182 LEU A O 1
ATOM 1373 N N . GLU A 1 183 ? 5.945 10.824 18.604 1.00 45.25 183 GLU A N 1
ATOM 1374 C CA . GLU A 1 183 ? 7.122 10.079 19.046 1.00 45.25 183 GLU A CA 1
ATOM 1375 C C . GLU A 1 183 ? 8.342 11.000 19.008 1.00 45.25 183 GLU A C 1
ATOM 1377 O O . GLU A 1 183 ? 8.825 11.394 17.951 1.00 45.25 183 GLU A O 1
ATOM 1382 N N . ALA A 1 184 ? 8.819 11.393 20.190 1.00 50.09 184 ALA A N 1
ATOM 1383 C CA . ALA A 1 184 ? 10.043 12.166 20.340 1.00 50.09 184 ALA A CA 1
ATOM 1384 C C . ALA A 1 184 ? 11.162 11.235 20.825 1.00 50.09 184 ALA A C 1
ATOM 1386 O O . ALA A 1 184 ? 11.173 10.817 21.984 1.00 50.09 184 ALA A O 1
ATOM 1387 N N . SER A 1 185 ? 12.116 10.916 19.949 1.00 45.19 185 SER A N 1
ATOM 1388 C CA . SER A 1 185 ? 13.352 10.234 20.338 1.00 45.19 185 SER A CA 1
ATOM 1389 C C . SER A 1 185 ? 14.339 11.238 20.933 1.00 45.19 185 SER A C 1
ATOM 1391 O O . SER A 1 185 ? 14.582 12.293 20.346 1.00 45.19 185 SER A O 1
ATOM 1393 N N . ILE A 1 186 ? 14.935 10.906 22.077 1.00 51.44 186 ILE A N 1
ATOM 1394 C CA . ILE A 1 186 ? 16.036 11.683 22.655 1.00 51.44 186 ILE A CA 1
ATOM 1395 C C . ILE A 1 186 ? 17.312 11.300 21.899 1.00 51.44 186 ILE A C 1
ATOM 1397 O O . ILE A 1 186 ? 17.649 10.117 21.840 1.00 51.44 186 ILE A O 1
ATOM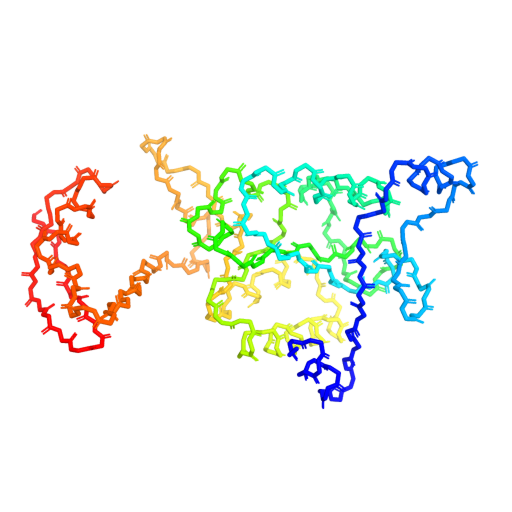 1401 N N . ASP A 1 187 ? 18.005 12.276 21.311 1.00 47.56 187 ASP A N 1
ATOM 1402 C CA . ASP A 1 187 ? 19.279 12.016 20.636 1.00 47.56 187 ASP A CA 1
ATOM 1403 C C . ASP A 1 187 ? 20.388 11.607 21.630 1.00 47.56 187 ASP A C 1
ATOM 1405 O O . ASP A 1 187 ? 20.266 11.752 22.850 1.00 47.56 187 ASP A O 1
ATOM 1409 N N . SER A 1 188 ? 21.517 11.114 21.114 1.00 41.34 188 SER A N 1
ATOM 1410 C CA . SER A 1 188 ? 22.682 10.721 21.926 1.00 41.34 188 SER A CA 1
ATOM 1411 C C . SER A 1 188 ? 23.330 11.883 22.695 1.00 41.34 188 SER A C 1
ATOM 1413 O O . SER A 1 188 ? 24.225 11.658 23.507 1.00 41.34 188 SER A O 1
ATOM 1415 N N . MET A 1 189 ? 22.891 13.121 22.445 1.00 49.56 189 MET A N 1
ATOM 1416 C CA . MET A 1 189 ? 23.312 14.345 23.127 1.00 49.56 189 MET A CA 1
ATOM 1417 C C . MET A 1 189 ? 22.292 14.798 24.190 1.00 49.56 189 MET A C 1
ATOM 1419 O O . MET A 1 189 ? 22.463 15.863 24.787 1.00 49.56 189 MET A O 1
ATOM 1423 N N . GLY A 1 190 ? 21.241 14.009 24.446 1.00 47.50 190 GLY A N 1
ATOM 1424 C CA . GLY A 1 190 ? 20.234 14.278 25.472 1.00 47.50 190 GLY A CA 1
ATOM 1425 C C . GLY A 1 190 ? 19.232 15.376 25.108 1.00 47.50 190 GLY A C 1
ATOM 1426 O O . GLY A 1 190 ? 18.538 15.882 25.994 1.00 47.50 190 GLY A O 1
ATOM 1427 N N . ARG A 1 191 ? 19.141 15.787 23.837 1.00 52.31 191 ARG A N 1
ATOM 1428 C CA . ARG A 1 191 ? 18.195 16.822 23.408 1.00 52.31 191 ARG A CA 1
ATOM 1429 C C . ARG A 1 191 ? 16.839 16.178 23.138 1.00 52.31 191 ARG A C 1
ATOM 1431 O O . ARG A 1 191 ? 16.664 15.418 22.194 1.00 52.31 191 ARG A O 1
ATOM 1438 N N . SER A 1 192 ? 15.881 16.494 24.001 1.00 55.97 192 SER A N 1
ATOM 1439 C CA . SER A 1 192 ? 14.463 16.189 23.815 1.00 55.97 192 SER A CA 1
ATOM 1440 C C . SER A 1 192 ? 13.730 17.452 23.362 1.00 55.97 192 SER A C 1
ATOM 1442 O O . SER A 1 192 ? 14.074 18.552 23.813 1.00 55.97 192 SER A O 1
ATOM 1444 N N . LEU A 1 193 ? 12.709 17.313 22.509 1.00 58.28 193 LEU A N 1
ATOM 1445 C CA . LEU A 1 193 ? 11.750 18.394 22.284 1.00 58.28 193 LEU A CA 1
ATOM 1446 C C . LEU A 1 193 ? 11.104 18.729 23.626 1.00 58.28 193 LEU A C 1
ATOM 1448 O O . LEU A 1 193 ? 10.472 17.885 24.266 1.00 58.28 193 LEU A O 1
ATOM 1452 N N . LYS A 1 194 ? 11.282 19.969 24.086 1.00 64.69 194 LYS A N 1
ATOM 1453 C CA . LYS A 1 194 ? 10.672 20.398 25.341 1.00 64.69 194 LYS A CA 1
ATOM 1454 C C . LYS A 1 194 ? 9.154 20.313 25.172 1.00 64.69 194 LYS A C 1
ATOM 1456 O O . LYS A 1 194 ? 8.647 20.767 24.149 1.00 64.69 194 LYS A O 1
ATOM 1461 N N . PRO A 1 195 ? 8.404 19.840 26.177 1.00 62.56 195 PRO A N 1
ATOM 1462 C CA . PRO A 1 195 ? 6.943 19.804 26.105 1.00 62.56 195 PRO A CA 1
ATOM 1463 C C . PRO A 1 195 ? 6.302 21.159 25.736 1.00 62.56 195 PRO A C 1
ATOM 1465 O O . PRO A 1 195 ? 5.288 21.202 25.053 1.00 62.56 195 PRO A O 1
ATOM 1468 N N . VAL A 1 196 ? 6.950 22.277 26.089 1.00 65.75 196 VAL A N 1
ATOM 1469 C CA . VAL A 1 196 ? 6.578 23.634 25.640 1.00 65.75 196 VAL A CA 1
ATOM 1470 C C . VAL A 1 196 ? 6.713 23.835 24.126 1.00 65.75 196 VAL A C 1
ATOM 1472 O O . VAL A 1 196 ? 5.869 24.491 23.529 1.00 65.75 196 VAL A O 1
ATOM 1475 N N . GLN A 1 197 ? 7.749 23.281 23.495 1.00 70.31 197 GLN A N 1
ATOM 1476 C CA . GLN A 1 197 ? 7.933 23.349 22.041 1.00 70.31 197 GLN A CA 1
ATOM 1477 C C . GLN A 1 197 ? 6.878 22.507 21.325 1.00 70.31 197 GLN A C 1
ATOM 1479 O O . GLN A 1 197 ? 6.344 22.939 20.314 1.00 70.31 197 GLN A O 1
ATOM 1484 N N . VAL A 1 198 ? 6.529 21.350 21.894 1.00 70.56 198 VAL A N 1
ATOM 1485 C CA . VAL A 1 198 ? 5.430 20.505 21.409 1.00 70.56 198 VAL A CA 1
ATOM 1486 C C . VAL A 1 198 ? 4.091 21.232 21.513 1.00 70.56 198 VAL A C 1
ATOM 1488 O O . VAL A 1 198 ? 3.349 21.277 20.541 1.00 70.56 198 VAL A O 1
ATOM 1491 N N . GLN A 1 199 ? 3.788 21.833 22.667 1.00 71.06 199 GLN A N 1
ATOM 1492 C CA . GLN A 1 199 ? 2.563 22.608 22.867 1.00 71.06 199 GLN A CA 1
ATOM 1493 C C . GLN A 1 199 ? 2.481 23.790 21.897 1.00 71.06 199 GLN A C 1
ATOM 1495 O O . GLN A 1 199 ? 1.422 24.023 21.329 1.00 71.06 199 GLN A O 1
ATOM 1500 N N . HIS A 1 200 ? 3.580 24.526 21.710 1.00 74.62 200 HIS A N 1
ATOM 1501 C CA . HIS A 1 200 ? 3.632 25.659 20.791 1.00 74.62 200 HIS A CA 1
ATOM 1502 C C . HIS A 1 200 ? 3.423 25.217 19.341 1.00 74.62 200 HIS A C 1
ATOM 1504 O O . HIS A 1 200 ? 2.545 25.752 18.676 1.00 74.62 200 HIS A O 1
ATOM 1510 N N . TRP A 1 201 ? 4.151 24.191 18.895 1.00 70.75 201 TRP A N 1
ATOM 1511 C CA . TRP A 1 201 ? 4.010 23.639 17.551 1.00 70.75 201 TRP A CA 1
ATOM 1512 C C . TRP A 1 201 ? 2.593 23.107 17.294 1.00 70.75 201 TRP A C 1
ATOM 1514 O O . TRP A 1 201 ? 1.997 23.428 16.274 1.00 70.75 201 TRP A O 1
ATOM 1524 N N . LEU A 1 202 ? 2.005 22.362 18.238 1.00 74.00 202 LEU A N 1
ATOM 1525 C CA . LEU A 1 202 ? 0.628 21.874 18.112 1.00 74.00 202 LEU A CA 1
ATOM 1526 C C . LEU A 1 202 ? -0.397 23.012 18.126 1.00 74.00 202 LEU A C 1
ATOM 1528 O O . LEU A 1 202 ? -1.348 22.964 17.358 1.00 74.00 202 LEU A O 1
ATOM 1532 N N . ALA A 1 203 ? -0.207 24.039 18.957 1.00 76.19 203 ALA A N 1
ATOM 1533 C CA . ALA A 1 203 ? -1.086 25.207 18.973 1.00 76.19 203 ALA A CA 1
ATOM 1534 C C . ALA A 1 203 ? -1.035 25.975 17.642 1.00 76.19 203 ALA A C 1
ATOM 1536 O O . ALA A 1 203 ? -2.071 26.399 17.138 1.00 76.19 203 ALA A O 1
ATOM 1537 N N . GLU A 1 204 ? 0.153 26.107 17.041 1.00 72.50 204 GLU A N 1
ATOM 1538 C CA . GLU A 1 204 ? 0.317 26.713 15.715 1.00 72.50 204 GLU A CA 1
ATOM 1539 C C . GLU A 1 204 ? -0.342 25.879 14.613 1.00 72.50 204 GLU A C 1
ATOM 1541 O O . GLU A 1 204 ? -1.064 26.430 13.788 1.00 72.50 204 GLU A O 1
ATOM 1546 N N . GLN A 1 205 ? -0.141 24.557 14.612 1.00 63.00 205 GLN A N 1
ATOM 1547 C CA . GLN A 1 205 ? -0.735 23.670 13.604 1.00 63.00 205 GLN A CA 1
ATOM 1548 C C . GLN A 1 205 ? -2.257 23.552 13.736 1.00 63.00 205 GLN A C 1
ATOM 1550 O O . GLN A 1 205 ? -2.951 23.407 12.735 1.00 63.00 205 GLN A O 1
ATOM 1555 N N . MET A 1 206 ? -2.785 23.612 14.959 1.00 72.50 206 MET A N 1
ATOM 1556 C CA . MET A 1 206 ? -4.222 23.503 15.219 1.00 72.50 206 MET A CA 1
ATOM 1557 C C . MET A 1 206 ? -4.955 24.848 15.155 1.00 72.50 206 MET A C 1
ATOM 1559 O O . MET A 1 206 ? -6.176 24.860 15.261 1.00 72.50 206 MET A O 1
ATOM 1563 N N . GLY A 1 207 ? -4.243 25.975 15.026 1.00 74.69 207 GLY A N 1
ATOM 1564 C CA . GLY A 1 207 ? -4.850 27.313 15.032 1.00 74.69 207 GLY A CA 1
ATOM 1565 C C . GLY A 1 207 ? -5.567 27.672 16.341 1.00 74.69 207 GLY A C 1
ATOM 1566 O O . GLY A 1 207 ? -6.341 28.625 16.387 1.00 74.69 207 GLY A O 1
ATOM 1567 N N . GLU A 1 208 ? -5.322 26.918 17.412 1.00 73.94 208 GLU A N 1
ATOM 1568 C CA . GLU A 1 208 ? -6.018 27.022 18.691 1.00 73.94 208 GLU A CA 1
ATOM 1569 C C . GLU A 1 208 ? -5.003 27.124 19.830 1.00 73.94 208 GLU A C 1
ATOM 1571 O O . GLU A 1 208 ? -3.943 26.497 19.825 1.00 73.94 208 GLU A O 1
ATOM 1576 N N . SER A 1 209 ? -5.337 27.896 20.864 1.00 72.19 209 SER A N 1
ATOM 1577 C CA . SER A 1 209 ? -4.512 27.944 22.069 1.00 72.19 209 SER A CA 1
ATOM 1578 C C . SER A 1 209 ? -4.681 26.649 22.861 1.00 72.19 209 SER A C 1
ATOM 1580 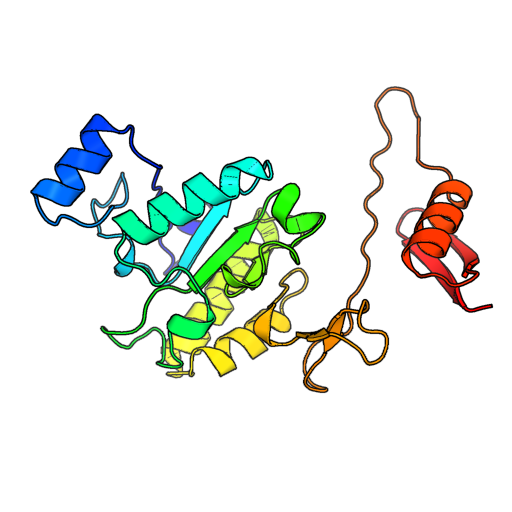O O . SER A 1 209 ? -5.762 26.349 23.362 1.00 72.19 209 SER A O 1
ATOM 1582 N N . LEU A 1 210 ? -3.596 25.892 23.005 1.00 75.38 210 LEU A N 1
ATOM 1583 C CA . LEU A 1 210 ? -3.572 24.657 23.786 1.00 75.38 210 LEU A CA 1
ATOM 1584 C C . LEU A 1 210 ? -2.916 24.895 25.139 1.00 75.38 210 LEU A C 1
ATOM 1586 O O . LEU A 1 210 ? -1.903 25.595 25.232 1.00 75.38 210 LEU A O 1
ATOM 1590 N N . ARG A 1 211 ? -3.442 24.250 26.185 1.00 72.31 211 ARG A N 1
ATOM 1591 C CA . ARG A 1 211 ? -2.806 24.190 27.504 1.00 72.31 211 ARG A CA 1
ATOM 1592 C C . ARG A 1 211 ? -2.392 22.763 27.822 1.00 72.31 211 ARG A C 1
ATOM 1594 O O . ARG A 1 211 ? -3.212 21.847 27.876 1.00 72.31 211 ARG A O 1
ATOM 1601 N N . MET A 1 212 ? -1.106 22.586 28.097 1.00 65.69 212 MET A N 1
ATOM 1602 C CA . MET A 1 212 ? -0.577 21.312 28.563 1.00 65.69 212 MET A CA 1
ATOM 1603 C C . MET A 1 212 ? -0.958 21.077 30.026 1.00 65.69 212 MET A C 1
ATOM 1605 O O . MET A 1 212 ? -0.706 21.920 30.888 1.00 65.69 212 MET A O 1
ATOM 1609 N N . THR A 1 213 ? -1.580 19.930 30.301 1.00 63.22 213 THR A N 1
ATOM 1610 C CA . THR A 1 213 ? -2.115 19.592 31.633 1.00 63.22 213 THR A CA 1
ATOM 1611 C C . THR A 1 213 ? -1.451 18.383 32.278 1.00 63.22 213 THR A C 1
ATOM 1613 O O . THR A 1 213 ? -1.606 18.175 33.479 1.00 63.22 213 THR A O 1
ATOM 1616 N N . GLY A 1 214 ? -0.653 17.620 31.527 1.00 47.44 214 GLY A N 1
ATOM 1617 C CA . GLY A 1 214 ? 0.166 16.545 32.079 1.00 47.44 214 GLY A CA 1
ATOM 1618 C C . GLY A 1 214 ? 1.274 16.104 31.129 1.00 47.44 214 GLY A C 1
ATOM 1619 O O . GLY A 1 214 ? 1.044 15.967 29.927 1.00 47.44 214 GLY A O 1
ATOM 1620 N N . VAL A 1 215 ? 2.463 15.860 31.686 1.00 51.53 215 VAL A N 1
ATOM 1621 C CA . VAL A 1 215 ? 3.617 15.275 30.990 1.00 51.53 215 VAL A CA 1
ATOM 1622 C C . VAL A 1 215 ? 4.027 14.023 31.749 1.00 51.53 215 VAL A C 1
ATOM 1624 O O . VAL A 1 215 ? 4.338 14.089 32.937 1.00 51.53 215 VAL A O 1
ATOM 1627 N N . GLN A 1 216 ? 4.031 12.882 31.072 1.00 53.00 216 GLN A N 1
ATOM 1628 C CA . GLN A 1 216 ? 4.508 11.614 31.611 1.00 53.00 216 GLN A CA 1
ATOM 1629 C C . GLN A 1 216 ? 5.427 10.943 30.594 1.00 53.00 216 GLN A C 1
ATOM 1631 O O . GLN A 1 216 ? 5.370 11.228 29.401 1.00 53.00 216 GLN A O 1
ATOM 1636 N N . ARG A 1 217 ? 6.291 10.037 31.064 1.00 43.78 217 ARG A N 1
ATOM 1637 C CA . ARG A 1 217 ? 7.338 9.402 30.243 1.00 43.78 217 ARG A CA 1
ATOM 1638 C C . ARG A 1 217 ? 6.806 8.673 28.993 1.00 43.78 217 ARG A C 1
ATOM 1640 O O . ARG A 1 217 ? 7.589 8.397 28.098 1.00 43.78 217 ARG A O 1
ATOM 1647 N N . GLN A 1 218 ? 5.504 8.387 28.928 1.00 48.03 218 GLN A N 1
ATOM 1648 C CA . GLN A 1 218 ? 4.834 7.686 27.824 1.00 48.03 218 GLN A CA 1
ATOM 1649 C C . GLN A 1 218 ? 3.678 8.478 27.187 1.00 48.03 218 GLN A C 1
ATOM 1651 O O . GLN A 1 218 ? 2.901 7.915 26.423 1.00 48.03 218 GLN A O 1
ATOM 1656 N N . GLY A 1 219 ? 3.510 9.768 27.497 1.00 49.50 219 GLY A N 1
ATOM 1657 C CA . GLY A 1 219 ? 2.427 10.533 26.884 1.00 49.50 219 GLY A CA 1
ATOM 1658 C C . GLY A 1 219 ? 2.266 11.954 27.398 1.00 49.50 219 GLY A C 1
ATOM 1659 O O . GLY A 1 219 ? 2.776 12.338 28.452 1.00 49.50 219 GLY A O 1
ATOM 1660 N N . LEU A 1 220 ? 1.505 12.732 26.640 1.00 51.59 220 LEU A N 1
ATOM 1661 C CA . LEU A 1 220 ? 1.234 14.136 26.903 1.00 51.59 220 LEU A CA 1
ATOM 1662 C C . LEU A 1 220 ? -0.281 14.376 26.824 1.00 51.59 220 LEU A C 1
ATOM 1664 O O . LEU A 1 220 ? -0.946 13.847 25.938 1.00 51.59 220 LEU A O 1
ATOM 1668 N N . LYS A 1 221 ? -0.833 15.132 27.782 1.00 49.28 221 LYS A N 1
ATOM 1669 C CA . LYS A 1 221 ? -2.257 15.508 27.819 1.00 49.28 221 LYS A CA 1
ATOM 1670 C C . LYS A 1 221 ? -2.415 16.997 27.519 1.00 49.28 221 LYS A C 1
ATOM 1672 O O . LYS A 1 221 ? -1.838 17.835 28.220 1.00 49.28 221 LYS A O 1
ATOM 1677 N N . LEU A 1 222 ? -3.217 17.311 26.504 1.00 52.78 222 LEU A N 1
ATOM 1678 C CA . LEU A 1 222 ? -3.585 18.673 26.108 1.00 52.78 222 LEU A CA 1
ATOM 1679 C C . LEU A 1 222 ? -5.071 18.892 26.360 1.00 52.78 222 LEU A C 1
ATOM 1681 O O . LEU A 1 222 ? -5.879 17.996 26.125 1.00 52.78 222 LEU A O 1
ATOM 1685 N N . LEU A 1 223 ? -5.415 20.087 26.828 1.00 54.19 223 LEU A N 1
ATOM 1686 C CA . LEU A 1 223 ? -6.788 20.578 26.846 1.00 54.19 223 LEU A CA 1
ATOM 1687 C C . LEU A 1 223 ? -6.881 21.808 25.945 1.00 54.19 223 LEU A C 1
ATOM 1689 O O . LEU A 1 223 ? -5.939 22.607 25.883 1.00 54.19 223 LEU A O 1
ATOM 1693 N N . ARG A 1 224 ? -8.025 21.949 25.272 1.00 57.25 224 ARG A N 1
ATOM 1694 C CA . ARG A 1 224 ? -8.391 23.194 24.594 1.00 57.25 224 ARG A CA 1
ATOM 1695 C C . ARG A 1 224 ? -8.620 24.277 25.644 1.00 57.25 224 ARG A C 1
ATOM 1697 O O . ARG A 1 224 ? -9.189 23.988 26.701 1.00 57.25 224 ARG A O 1
ATOM 1704 N N . CYS A 1 225 ? -8.112 25.471 25.367 1.00 52.03 225 CYS A N 1
ATOM 1705 C CA . CYS A 1 225 ? -8.395 26.658 26.166 1.00 52.03 225 CYS A CA 1
ATOM 1706 C C . CYS A 1 225 ? -9.777 27.219 25.837 1.00 52.03 225 CYS A C 1
ATOM 1708 O O . CYS A 1 225 ? -10.158 27.175 24.647 1.00 52.03 225 CYS A O 1
#

Foldseek 3Di:
DLQVLQVVDPPGHDFDFFQDPPVVLVVLVVVVHAGA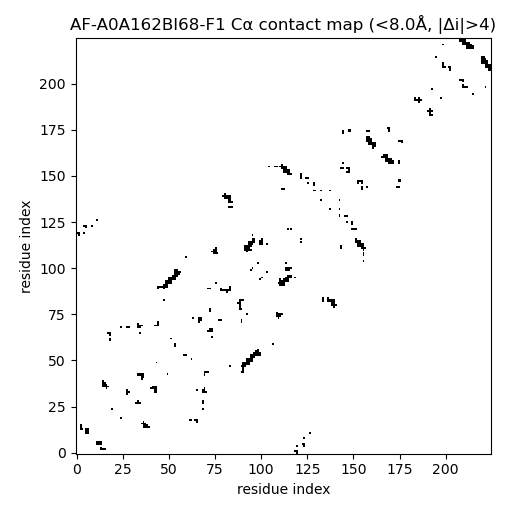TDPPRHQQQPDQEDEAACADPVCLVSVQSNCVSSVHDQFPVVQDWFFSLDSSGGHFYEYEYDVCQPDVVVVLRRHQKYQHDDCSVQVVVLVVLSVVSNVVRGISVVSSLVSLVRPRIGGSVQWDQDPVRPDIGGPDPSRDDDDDDDDWDQDPVRDTCDVVNVQVVVCVVVVFRWDWDDDDPRDTDIDGD

Solvent-accessible surface area (backbone atoms only — not comparable 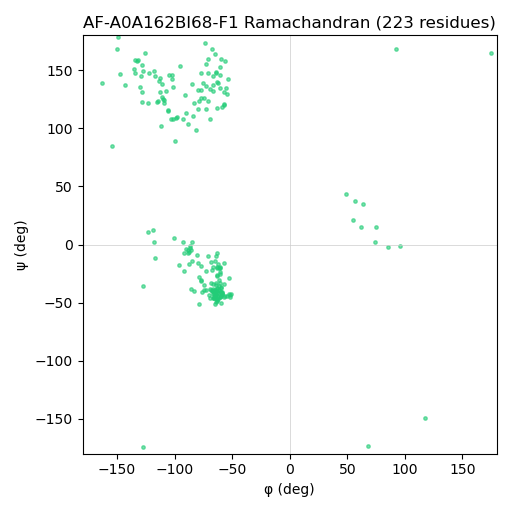to full-atom values): 13223 Å² total; per-residue (Å²): 107,64,56,60,58,40,52,67,39,90,96,48,84,58,79,50,71,74,78,66,57,71,72,56,50,49,51,28,60,78,67,72,44,56,40,44,24,70,81,80,60,44,44,54,56,80,36,71,63,49,81,41,82,32,69,45,80,80,48,51,62,52,52,50,50,43,28,55,45,29,73,42,69,64,41,41,85,69,48,67,54,56,23,74,75,43,91,85,30,61,43,46,35,32,32,23,44,61,37,40,53,74,57,40,73,94,54,30,62,49,27,52,32,34,45,42,72,65,61,78,71,44,48,60,54,53,51,48,55,52,50,52,31,46,76,70,60,35,36,39,64,58,42,48,57,57,47,38,70,42,87,44,38,43,39,43,87,47,44,40,74,32,99,81,72,72,48,79,35,60,74,45,90,85,46,69,78,87,77,88,79,85,85,82,75,62,47,101,85,70,57,56,84,49,69,67,56,52,45,50,52,50,20,63,75,65,74,42,66,58,42,81,76,46,83,54,102,87,50,75,43,74,42,82,110

Sequence (225 aa):
MLYSILNAVPGQLCDRAYLPAQDLAQRLRDLRQPLFAVESRRPLQAFDILGFSFCYELGVTNILEMLDLAEIPLLASDRGDQPLNDLAAPPLIFAGGPTATSNPEPYAAFFDFVALGDGEELLPEIGLVVADAKANGLSRSSLLQDLAQVPGVYVPALYGQGPDGTSIVPLEPAAPAKILRLEASIDSMGRSLKPVQVQHWLAEQMGESLRMTGVQRQGLKLLRC

Mean predicted aligned error: 10.18 Å

Radius of gyration: 19.68 Å; Cα contacts (8 Å, |Δi|>4): 315; chains: 1; bounding box: 42×47×58 Å

Secondary structure (DSSP, 8-state):
-HHHHHTTSTT-------PPPHHHHHHHHHTT---B-TTT--BGGGSSEEEEE--SGGGHHHHHHHHHHTT--SSGGGG-S--TTSTTPPPEEEEESHHHHH--GGGGGG-SEEE-S-HHHHHHHHHHHHHHHHHHT--HHHHHHHHTTSTTEE-GGGEEE-TTSS-EEESSTTSPPP------PPPTT--PPPHHHHHHHHHHHHTS-EEEEEEETTEEEEEE-

Nearest PDB structures (foldseek):
  2w1t-assembly1_A  TM=3.257E-01  e=6.913E-01  Bacillus subtilis
  2w1t-assembly1_B  TM=3.239E-01  e=7.836E-01  Bacillus subtilis
  3duz-assembly1_A  TM=4.900E-01  e=2.423E+00  Autographa californica nucleopolyhedrovirus
  7qul-assembly1_A-2  TM=4.538E-01  e=4.002E+00  Thauera aromatica

pLDDT: mean 84.11, std 15.63, range [41.34, 98.0]